Protein AF-A0A016S4W4-F1 (afdb_monomer_lite)

Radius of gyration: 20.97 Å; chains: 1; bounding box: 48×57×74 Å

Sequence (295 aa):
MRSLIALFTISVFTICDSKYVPLSIVTIRSNQLGSFDARIEQSLTDAIRNLSGIISVLDYGERNITRAIIHQCSTRFMSATTIILSNIGERRTFEEKMRLNDLFLLKTSRFALLLENNKKLCKSQPQMLASASPCIVQDNKRPLLGFINICPGMRWNGFYAGVDLFRHEILHSLGFGTLMPSTESQKSPGNVLYKWTYPWSMTFKKQAKRRFLDFAQKAVIEARKHLGCPSLVGIETDSADKIHLNEYVYGNELMTPILSNVSNRFSYISAAILEETYFGDNGLCIAMYIEYWNL

Secondary structure (DSSP, 8-state):
-----------------S-EEE--EEEEEEGGG-PPPHHHHHHHHHHHHHHHHH-EEE----EEEEHHHHHHH-GGGTT-SEEEEEEE-SS-EEEEEEE-STT-EEEESSEEEEEE--HHHHHH-TT-SEEEEEEE--TTPPPSEEEEEE--SGGGGG---HHHHHHHHHHHHHTTTTS---TTT--PPP-EEEEEEETTEEEEEEEEEE-EE-S-HHHHHHHHHHHT-TT--SEEBSSTT--SB-HHHHTTBTTSSS--SS--B--HHHHHHHHT--SSS-PPP----------

pLDDT: mean 80.59, std 18.6, range [27.31, 98.12]

InterPro domains:
  IPR001577 Peptidase M8, leishmanolysin [PF01457] (124-276)
  IPR001577 Peptidase M8, leishmanolysin [PTHR10942] (113-277)

Foldseek 3Di:
DDDDDDPPPPPPPPPDDPFKAQAWEKEKEFVVQPDDDPLLVVLLLLLRLVSSVFWIWGQPAKDKDALVLVCQQDVVCVPGQKM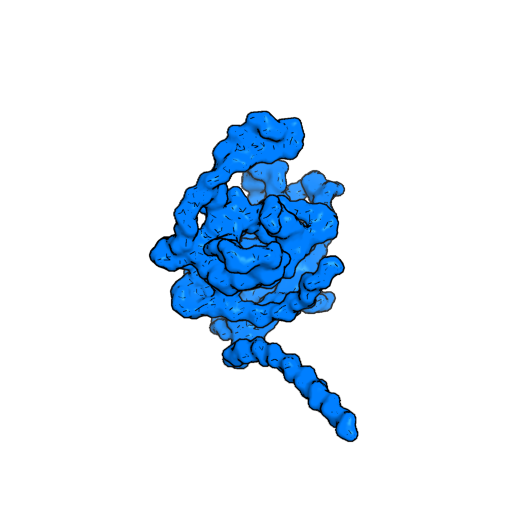WIWGRDNPDIDIDIDGRDRPDIDIDSHAYEYEEAPVVVCVVPVQDQKAKAQRDDPPQDWRSYMYMHGRDDPNVVPAQNSNLVSNQRVLRNRQQLNQAEDPVLQPKDDWDWDWDDDPVGNPDTDTDTWTFSRQQPVLQVQLCVVVVPVPRDGFTDCDPSSRAGNCVSQPQASRHPDHDSPDHDPGVNSVSSSQSRTYDDDTIDTPGPDDDPDD

Structure (mmCIF, N/CA/C/O backbone):
data_AF-A0A016S4W4-F1
#
_entry.id   AF-A0A016S4W4-F1
#
loop_
_atom_site.group_PDB
_atom_site.id
_atom_site.type_symbol
_atom_site.label_atom_id
_atom_site.label_alt_id
_atom_site.label_comp_id
_atom_site.label_asym_id
_atom_site.label_entity_id
_atom_site.label_seq_id
_atom_site.pdbx_PDB_ins_code
_atom_site.Cartn_x
_atom_site.Cartn_y
_atom_site.Cartn_z
_atom_site.occupancy
_atom_site.B_iso_or_equiv
_atom_site.auth_seq_id
_atom_site.auth_comp_id
_atom_site.auth_asym_id
_atom_site.auth_atom_id
_atom_site.pdbx_PDB_model_num
ATOM 1 N N . MET A 1 1 ? -6.502 -35.627 -46.428 1.00 35.94 1 MET A N 1
ATOM 2 C CA . MET A 1 1 ? -5.518 -35.294 -45.377 1.00 35.94 1 MET A CA 1
ATOM 3 C C . MET A 1 1 ? -5.878 -33.931 -44.805 1.00 35.94 1 MET A C 1
ATOM 5 O O . MET A 1 1 ? -5.682 -32.933 -45.482 1.00 35.94 1 MET A O 1
ATOM 9 N N . ARG A 1 2 ? -6.499 -33.882 -43.623 1.00 31.75 2 ARG A N 1
ATOM 10 C CA . ARG A 1 2 ? -6.718 -32.641 -42.867 1.00 31.75 2 ARG A CA 1
ATOM 11 C C . ARG A 1 2 ? -5.943 -32.792 -41.565 1.00 31.75 2 ARG A C 1
ATOM 13 O O . ARG A 1 2 ? -6.324 -33.607 -40.732 1.00 31.75 2 ARG A O 1
ATOM 20 N N . SER A 1 3 ? -4.833 -32.075 -41.442 1.00 33.28 3 SER A N 1
ATOM 21 C CA . SER A 1 3 ? -4.049 -32.032 -40.210 1.00 33.28 3 SER A CA 1
ATOM 22 C C . SER A 1 3 ? -4.792 -31.177 -39.188 1.00 33.28 3 SER A C 1
ATOM 24 O O . SER A 1 3 ? -4.960 -29.977 -39.391 1.00 33.28 3 SER A O 1
ATOM 26 N N . LEU A 1 4 ? -5.258 -31.801 -38.104 1.00 32.34 4 LEU A N 1
ATOM 27 C CA . LEU A 1 4 ? -5.659 -31.092 -36.894 1.00 32.34 4 LEU A CA 1
ATOM 28 C C . LEU A 1 4 ? -4.392 -30.586 -36.201 1.00 32.34 4 LEU A C 1
ATOM 30 O O . LEU A 1 4 ? -3.595 -31.376 -35.702 1.00 32.34 4 LEU A O 1
ATOM 34 N N . ILE A 1 5 ? -4.213 -29.268 -36.169 1.00 36.47 5 ILE A N 1
ATOM 35 C CA . ILE A 1 5 ? -3.251 -28.620 -35.279 1.00 36.47 5 ILE A CA 1
ATOM 36 C C . ILE A 1 5 ? -3.948 -28.493 -33.925 1.00 36.47 5 ILE A C 1
ATOM 38 O O . ILE A 1 5 ? -4.851 -27.675 -33.755 1.00 36.47 5 ILE A O 1
ATOM 42 N N . ALA A 1 6 ? -3.565 -29.345 -32.976 1.00 32.47 6 ALA A N 1
ATOM 43 C CA . ALA A 1 6 ? -3.955 -29.193 -31.584 1.00 32.47 6 ALA A CA 1
ATOM 44 C C . ALA A 1 6 ? -3.212 -27.981 -30.999 1.00 32.47 6 ALA A C 1
ATOM 46 O O . ALA A 1 6 ? -2.000 -28.022 -30.789 1.00 32.47 6 ALA A O 1
ATOM 47 N N . LEU A 1 7 ? -3.943 -26.892 -30.759 1.00 32.62 7 LEU A N 1
ATOM 48 C CA . LEU A 1 7 ? -3.492 -25.781 -29.926 1.00 32.62 7 LEU A CA 1
ATOM 49 C C . LEU A 1 7 ? -3.421 -26.274 -28.477 1.00 32.62 7 LEU A C 1
ATOM 51 O O . LEU A 1 7 ? -4.415 -26.275 -27.756 1.00 32.62 7 LEU A O 1
ATOM 55 N N . PHE A 1 8 ? -2.239 -26.715 -28.053 1.00 29.28 8 PHE A N 1
ATOM 56 C CA . PHE A 1 8 ? -1.939 -26.887 -26.638 1.00 29.28 8 PHE A CA 1
ATOM 57 C C . PHE A 1 8 ? -1.740 -25.501 -26.019 1.00 29.28 8 PHE A C 1
ATOM 59 O O . PHE A 1 8 ? -0.661 -24.917 -26.091 1.00 29.28 8 PHE A O 1
ATOM 66 N N . THR A 1 9 ? -2.786 -24.960 -25.398 1.00 31.84 9 THR A N 1
ATOM 67 C CA . THR A 1 9 ? -2.619 -23.924 -24.378 1.00 31.84 9 THR A CA 1
ATOM 68 C C . THR A 1 9 ? -1.935 -24.576 -23.183 1.00 31.84 9 THR A C 1
ATOM 70 O O . THR A 1 9 ? -2.575 -25.278 -22.402 1.00 31.84 9 THR A O 1
ATOM 73 N N . ILE A 1 10 ? -0.621 -24.392 -23.059 1.00 30.45 10 ILE A N 1
ATOM 74 C CA . ILE A 1 10 ? 0.103 -24.748 -21.840 1.00 30.45 10 ILE A CA 1
ATOM 75 C C . ILE A 1 10 ? -0.297 -23.714 -20.789 1.00 30.45 10 ILE A C 1
ATOM 77 O O . ILE A 1 10 ? 0.292 -22.642 -20.675 1.00 30.45 10 ILE A O 1
ATOM 81 N N . SER A 1 11 ? -1.350 -24.025 -20.042 1.00 33.12 11 SER A N 1
ATOM 82 C CA . SER A 1 11 ? -1.610 -23.402 -18.755 1.00 33.12 11 SER A CA 1
ATOM 83 C C . SER A 1 11 ? -0.463 -23.820 -17.840 1.00 33.12 11 SER A C 1
ATOM 85 O O . SER A 1 11 ? -0.414 -24.963 -17.386 1.00 33.12 11 SER A O 1
ATOM 87 N N . VAL A 1 12 ? 0.501 -22.928 -17.607 1.00 29.97 12 VAL A N 1
ATOM 88 C CA . VAL A 1 12 ? 1.482 -23.123 -16.536 1.00 29.97 12 VAL A CA 1
ATOM 89 C C . VAL A 1 12 ? 0.720 -22.946 -15.227 1.00 29.97 12 VAL A C 1
ATOM 91 O O . VAL A 1 12 ? 0.65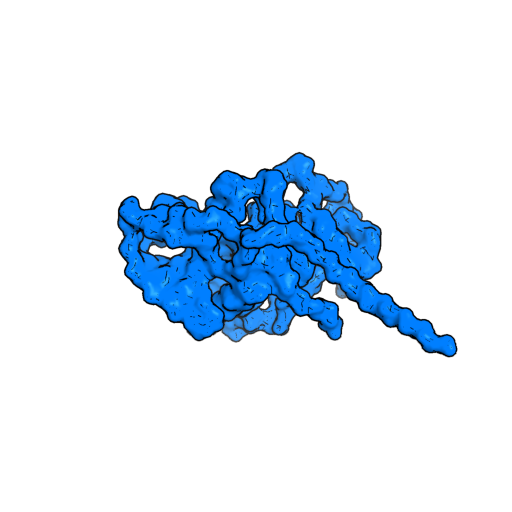1 -21.859 -14.666 1.00 29.97 12 VAL A O 1
ATOM 94 N N . PHE A 1 13 ? 0.073 -24.017 -14.776 1.00 30.97 13 PHE A N 1
ATOM 95 C CA . PHE A 1 13 ? -0.365 -24.129 -13.400 1.00 30.97 13 PHE A CA 1
ATOM 96 C C . PHE A 1 13 ? 0.899 -24.356 -12.577 1.00 30.97 13 PHE A C 1
ATOM 98 O O . PHE A 1 13 ? 1.402 -25.475 -12.476 1.00 30.97 13 PHE A O 1
ATOM 105 N N . THR A 1 14 ? 1.444 -23.292 -11.994 1.00 38.00 14 THR A N 1
ATOM 106 C CA . THR A 1 14 ? 2.171 -23.454 -10.739 1.00 38.00 14 THR A CA 1
ATOM 107 C C . THR A 1 14 ? 1.214 -24.168 -9.791 1.00 38.00 14 THR A C 1
ATOM 109 O O . THR A 1 14 ? 0.129 -23.667 -9.495 1.00 38.00 14 THR A O 1
ATOM 112 N N . ILE A 1 15 ? 1.572 -25.390 -9.392 1.00 35.56 15 ILE A N 1
ATOM 113 C CA . ILE A 1 15 ? 0.833 -26.174 -8.403 1.00 35.56 15 ILE A CA 1
ATOM 114 C C . ILE A 1 15 ? 0.976 -25.428 -7.074 1.00 35.56 15 ILE A C 1
ATOM 116 O O . ILE A 1 15 ? 1.916 -25.636 -6.313 1.00 35.56 15 ILE A O 1
ATOM 120 N N . CYS A 1 16 ? 0.078 -24.479 -6.837 1.00 44.81 16 CYS A N 1
ATOM 121 C CA . CYS A 1 16 ? -0.126 -23.870 -5.541 1.00 44.81 16 CYS A CA 1
ATOM 122 C C . CYS A 1 16 ? -0.964 -24.849 -4.718 1.00 44.81 16 CYS A C 1
ATOM 124 O O . CYS A 1 16 ? -2.143 -25.053 -5.004 1.00 44.81 16 CYS A O 1
ATOM 126 N N . ASP A 1 17 ? -0.340 -25.459 -3.710 1.00 45.16 17 ASP A N 1
ATOM 127 C CA . ASP A 1 17 ? -1.029 -26.203 -2.653 1.00 45.16 17 ASP A CA 1
ATOM 128 C C . ASP A 1 17 ? -2.243 -25.398 -2.145 1.00 45.16 17 ASP A C 1
ATOM 130 O O . ASP A 1 17 ? -2.197 -24.168 -2.072 1.00 45.16 17 ASP A O 1
ATOM 134 N N . SER A 1 18 ? -3.328 -26.088 -1.799 1.00 51.47 18 SER A N 1
ATOM 135 C CA . SER A 1 18 ? -4.703 -25.604 -1.574 1.00 51.47 18 SER A CA 1
ATOM 136 C C . SER A 1 18 ? -4.933 -24.608 -0.408 1.00 51.47 18 SER A C 1
ATOM 138 O O . SER A 1 18 ? -5.915 -24.737 0.321 1.00 51.47 18 SER A O 1
ATOM 140 N N . LYS A 1 19 ? -4.045 -23.633 -0.177 1.00 72.31 19 LYS A N 1
ATOM 141 C CA . LYS A 1 19 ? -4.031 -22.735 1.000 1.00 72.31 19 LYS A CA 1
ATOM 142 C C . LYS A 1 19 ? -4.199 -21.244 0.678 1.00 72.31 19 LYS A C 1
ATOM 144 O O . LYS A 1 19 ? -3.919 -20.408 1.535 1.00 72.31 19 LYS A O 1
ATOM 149 N N . TYR A 1 20 ? -4.615 -20.890 -0.536 1.00 75.31 20 TYR A N 1
ATOM 150 C CA . TYR A 1 20 ? -4.791 -19.490 -0.932 1.00 75.31 20 TYR A CA 1
ATOM 151 C C . TYR A 1 20 ? -6.241 -19.049 -0.790 1.00 75.31 20 TYR A C 1
ATOM 153 O O . TYR A 1 20 ? -7.156 -19.723 -1.258 1.00 75.31 20 TYR A O 1
ATOM 161 N N . VAL A 1 21 ? -6.429 -17.885 -0.179 1.00 83.44 21 VAL A N 1
ATOM 162 C CA . VAL A 1 21 ? -7.729 -17.228 -0.037 1.00 83.44 21 VAL A CA 1
ATOM 163 C C . VAL A 1 21 ? -7.651 -15.810 -0.6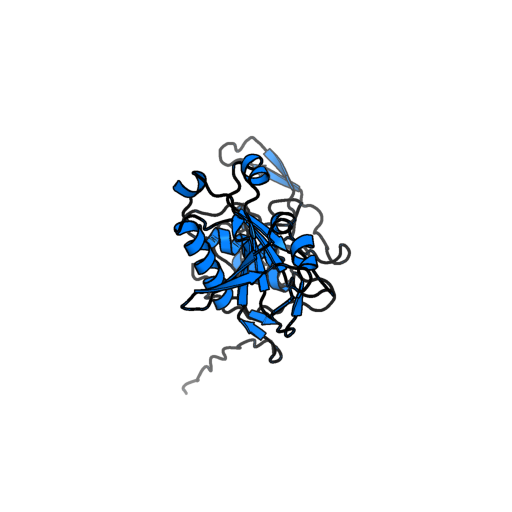05 1.00 83.44 21 VAL A C 1
ATOM 165 O O . VAL A 1 21 ? -6.571 -15.211 -0.583 1.00 83.44 21 VAL A O 1
ATOM 168 N N . PRO A 1 22 ? -8.758 -15.241 -1.113 1.00 87.50 22 PRO A N 1
ATOM 169 C CA . PRO A 1 22 ? -8.788 -13.839 -1.513 1.00 87.50 22 PRO A CA 1
ATOM 170 C C . PRO A 1 22 ? -8.321 -12.928 -0.374 1.00 87.50 22 PRO A C 1
ATOM 172 O O . PRO A 1 22 ? -8.645 -13.160 0.797 1.00 87.50 22 PRO A O 1
ATOM 175 N N . LEU A 1 23 ? -7.558 -11.884 -0.708 1.00 87.62 23 LEU A N 1
ATOM 176 C CA . LEU A 1 23 ? -7.162 -10.869 0.258 1.00 87.62 23 LEU A CA 1
ATOM 177 C C . LEU A 1 23 ? -8.423 -10.314 0.912 1.00 87.62 23 LEU A C 1
ATOM 179 O O . LEU A 1 23 ? -9.343 -9.854 0.250 1.00 87.62 23 LEU A O 1
ATOM 183 N N . SER A 1 24 ? -8.443 -10.337 2.235 1.00 90.88 24 SER A N 1
ATOM 184 C CA . SER A 1 24 ? -9.553 -9.816 3.007 1.00 90.88 24 SER A CA 1
ATOM 185 C C . SER A 1 24 ? -9.020 -8.768 3.963 1.00 90.88 24 SER A C 1
ATOM 187 O O . SER A 1 24 ? -8.109 -9.050 4.743 1.00 90.88 24 SER A O 1
ATOM 189 N N . ILE A 1 25 ? -9.568 -7.556 3.883 1.00 93.94 25 ILE A N 1
ATOM 190 C CA . ILE A 1 25 ? -9.138 -6.420 4.700 1.00 93.94 25 ILE A CA 1
ATOM 191 C C . ILE A 1 25 ? -10.252 -6.063 5.680 1.00 93.94 25 ILE A C 1
ATOM 193 O O . ILE A 1 25 ? -11.428 -5.998 5.315 1.00 93.94 25 ILE A O 1
ATOM 197 N N . VAL A 1 26 ? -9.891 -5.868 6.943 1.00 95.06 26 VAL A N 1
ATOM 198 C CA . VAL A 1 26 ? -10.735 -5.222 7.951 1.00 95.06 26 VAL A CA 1
ATOM 199 C C . VAL A 1 26 ? -10.109 -3.878 8.288 1.00 95.06 26 VAL A C 1
ATOM 201 O O . VAL A 1 26 ? -8.913 -3.809 8.564 1.00 95.06 26 VAL A O 1
ATOM 204 N N . THR A 1 27 ? -10.886 -2.800 8.238 1.00 96.62 27 THR A N 1
ATOM 205 C CA . THR A 1 27 ? -10.379 -1.490 8.652 1.00 96.62 27 THR A CA 1
ATOM 206 C C . THR A 1 27 ? -10.713 -1.246 10.113 1.00 96.62 27 THR A C 1
ATOM 208 O O . THR A 1 27 ? -11.755 -1.672 10.611 1.00 96.62 27 THR A O 1
ATOM 211 N N . ILE A 1 28 ? -9.805 -0.583 10.820 1.00 96.12 28 ILE A N 1
ATOM 212 C CA . ILE A 1 28 ? -9.968 -0.242 12.230 1.00 96.12 28 ILE A CA 1
ATOM 213 C C . ILE A 1 28 ? -9.725 1.251 12.374 1.00 96.12 28 ILE A C 1
ATOM 215 O O . ILE A 1 28 ? -8.669 1.750 11.996 1.00 96.12 28 ILE A O 1
ATOM 219 N N . ARG A 1 29 ? -10.677 1.974 12.959 1.00 95.75 29 ARG A N 1
ATOM 220 C CA . ARG A 1 29 ? -10.522 3.401 13.270 1.00 95.75 29 ARG A CA 1
ATOM 221 C C . ARG A 1 29 ? -10.925 3.709 14.698 1.00 95.75 29 ARG A C 1
ATOM 223 O O . ARG A 1 29 ? -11.840 3.095 15.237 1.00 95.75 29 ARG A O 1
ATOM 230 N N . SER A 1 30 ? -10.264 4.686 15.309 1.00 94.38 30 SER A N 1
ATOM 231 C CA . SER A 1 30 ? -10.737 5.264 16.570 1.00 94.38 30 SER A CA 1
ATOM 232 C C . SER A 1 30 ? -12.075 5.966 16.342 1.00 94.38 30 SER A C 1
ATOM 234 O O . SER A 1 30 ? -12.238 6.663 15.340 1.00 94.38 30 SER A O 1
ATOM 236 N N . ASN A 1 31 ? -13.016 5.857 17.285 1.00 89.25 31 ASN A N 1
ATOM 237 C CA . ASN A 1 31 ? -14.271 6.614 17.189 1.00 89.25 31 ASN A CA 1
ATOM 238 C C . ASN A 1 31 ? -14.042 8.142 17.166 1.00 89.25 31 ASN A C 1
ATOM 240 O O . ASN A 1 31 ? -14.878 8.878 16.651 1.00 89.25 31 ASN A O 1
ATOM 244 N N . GLN A 1 32 ? -12.895 8.604 17.681 1.00 88.81 32 GLN A N 1
ATOM 245 C CA . GLN A 1 32 ? -12.502 10.013 17.740 1.00 88.81 32 GLN A CA 1
ATOM 246 C C . GLN A 1 32 ? -12.092 10.559 16.368 1.00 88.81 32 GLN A C 1
ATOM 248 O O . GLN A 1 32 ? -12.089 11.773 16.176 1.00 88.81 32 GL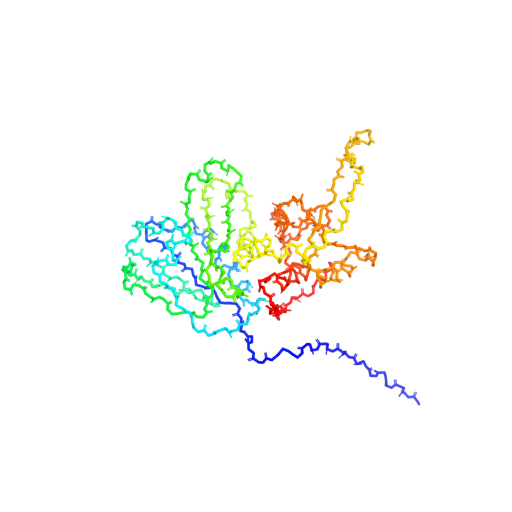N A O 1
ATOM 253 N N . LEU A 1 33 ? -11.721 9.684 15.425 1.00 90.25 33 LEU A N 1
ATOM 254 C CA . LEU A 1 33 ? -11.339 10.086 14.071 1.00 90.25 33 LEU A CA 1
ATOM 255 C C . LEU A 1 33 ? -12.535 10.656 13.294 1.00 90.25 33 LEU A C 1
ATOM 257 O O . LEU A 1 33 ? -12.351 11.540 12.461 1.00 90.25 33 LEU A O 1
ATOM 261 N N . GLY A 1 34 ? -13.745 10.175 13.597 1.00 87.31 34 GLY A N 1
ATOM 262 C CA . GLY A 1 34 ? -14.936 10.443 12.799 1.00 87.31 34 GLY A CA 1
ATOM 263 C C . GLY A 1 34 ? -14.892 9.747 11.434 1.00 87.31 34 GLY A C 1
ATOM 264 O O . GLY A 1 34 ? -14.091 8.838 11.204 1.00 87.31 34 GLY A O 1
ATOM 265 N N . SER A 1 35 ? -15.784 10.168 10.541 1.00 89.69 35 SER A N 1
ATOM 266 C CA . SER A 1 35 ? -15.782 9.777 9.130 1.00 89.69 35 SER A CA 1
ATOM 267 C C . SER A 1 35 ? -14.986 10.779 8.296 1.00 89.69 35 SER A C 1
ATOM 269 O O . SER A 1 35 ? -15.000 11.980 8.576 1.00 89.69 35 SER A O 1
ATOM 271 N N . PHE A 1 36 ? -14.338 10.298 7.242 1.00 94.00 36 PHE A N 1
ATOM 272 C CA . PHE A 1 36 ? -13.810 11.154 6.187 1.00 94.00 36 PHE A CA 1
ATOM 273 C C . PHE A 1 36 ? -14.934 11.615 5.249 1.00 94.00 36 PHE A C 1
ATOM 275 O O . PHE A 1 36 ? -16.076 11.155 5.338 1.00 94.00 36 PHE A O 1
ATOM 282 N N . ASP A 1 37 ? -14.609 12.529 4.333 1.00 94.06 37 ASP A N 1
ATOM 283 C CA . ASP A 1 37 ? -15.512 12.899 3.246 1.00 94.06 37 ASP A CA 1
ATOM 284 C C . ASP A 1 37 ? -15.974 11.653 2.479 1.00 94.06 37 ASP A C 1
ATOM 286 O O . ASP A 1 37 ? -15.178 10.750 2.205 1.00 94.06 37 ASP A O 1
ATOM 290 N N . ALA A 1 38 ? -17.246 11.624 2.071 1.00 94.50 38 ALA A N 1
ATOM 291 C CA . ALA A 1 38 ? -17.863 10.454 1.437 1.00 94.50 38 ALA A CA 1
ATOM 292 C C . ALA A 1 38 ? -17.064 9.931 0.232 1.00 94.50 38 ALA A C 1
ATOM 294 O O . ALA A 1 38 ? -16.958 8.728 0.016 1.00 94.50 38 ALA A O 1
ATOM 295 N N . ARG A 1 39 ? -16.439 10.837 -0.527 1.00 94.75 39 ARG A N 1
ATOM 296 C CA . ARG A 1 39 ? -15.570 10.493 -1.656 1.00 94.75 39 ARG A CA 1
ATOM 297 C C . ARG A 1 39 ? -14.316 9.720 -1.237 1.00 94.75 39 ARG A C 1
ATOM 299 O O . ARG A 1 39 ? -13.910 8.802 -1.946 1.00 94.75 39 ARG A O 1
ATOM 306 N N . ILE A 1 40 ? -13.700 10.101 -0.120 1.00 96.44 40 ILE A N 1
ATOM 307 C CA . ILE A 1 40 ? -12.509 9.444 0.430 1.00 96.44 40 ILE A CA 1
ATOM 308 C C . ILE A 1 40 ? -12.899 8.053 0.941 1.00 96.44 40 ILE A C 1
ATOM 310 O O . ILE A 1 40 ? -12.262 7.071 0.570 1.00 96.44 40 ILE A O 1
ATOM 314 N N . GLU A 1 41 ? -13.985 7.960 1.714 1.00 95.50 41 GLU A N 1
ATOM 315 C CA . GLU A 1 41 ? -14.521 6.687 2.226 1.00 95.50 41 GLU A CA 1
ATOM 316 C C . GLU A 1 41 ? -14.876 5.717 1.089 1.00 95.50 41 GLU A C 1
ATOM 318 O O . GLU A 1 41 ? -14.509 4.539 1.126 1.00 95.50 41 GLU A O 1
ATOM 323 N N . GLN A 1 42 ? -15.548 6.217 0.047 1.00 95.69 42 GLN A N 1
ATOM 324 C CA . GLN A 1 42 ? -15.911 5.427 -1.126 1.00 95.69 42 GLN A CA 1
ATOM 325 C C . GLN A 1 42 ? -14.664 4.954 -1.877 1.00 95.69 42 GLN A C 1
ATOM 327 O O . GLN A 1 42 ? -14.547 3.770 -2.179 1.00 95.69 42 GLN A O 1
ATOM 332 N N . SER A 1 43 ? -13.696 5.849 -2.106 1.00 96.94 43 SER A N 1
ATOM 333 C CA . SER A 1 43 ? -12.445 5.507 -2.793 1.00 96.94 43 SER A CA 1
ATOM 334 C C . SER A 1 43 ? -11.657 4.425 -2.048 1.00 96.94 43 SER A C 1
ATOM 336 O O . SER A 1 43 ? -11.151 3.498 -2.675 1.00 96.94 43 SER A O 1
ATOM 338 N N . LEU A 1 44 ? -11.581 4.513 -0.714 1.00 97.62 44 LEU A N 1
ATOM 339 C CA . LEU A 1 44 ? -10.933 3.501 0.123 1.00 97.62 44 LEU A CA 1
ATOM 340 C C . LEU A 1 44 ? -11.675 2.162 0.047 1.00 97.62 44 LEU A C 1
ATOM 342 O O . LEU A 1 44 ? -11.054 1.112 -0.106 1.00 97.62 44 LEU A O 1
ATOM 346 N N . THR A 1 45 ? -13.005 2.196 0.129 1.00 96.94 45 THR A N 1
ATOM 347 C CA . THR A 1 45 ? -13.840 0.992 0.054 1.00 96.94 45 THR A CA 1
ATOM 348 C C . THR A 1 45 ? -13.674 0.286 -1.293 1.00 96.94 45 THR A C 1
ATOM 350 O O . THR A 1 45 ? -13.499 -0.933 -1.334 1.00 96.94 45 THR A O 1
ATOM 353 N N . ASP A 1 46 ? -13.680 1.038 -2.391 1.00 96.75 46 ASP A N 1
ATOM 354 C CA . ASP A 1 46 ? -13.535 0.490 -3.739 1.00 96.75 46 ASP A CA 1
ATOM 355 C C . ASP A 1 46 ? -12.115 -0.015 -4.005 1.00 96.75 46 ASP A C 1
ATOM 357 O O . ASP A 1 46 ? -11.951 -1.066 -4.623 1.00 96.75 46 ASP A O 1
ATOM 361 N N . ALA A 1 47 ? -11.091 0.654 -3.468 1.00 97.19 47 ALA A N 1
ATOM 362 C CA . ALA A 1 47 ? -9.717 0.160 -3.497 1.00 97.19 47 ALA A CA 1
ATOM 363 C C . ALA A 1 47 ? -9.581 -1.185 -2.774 1.00 97.19 47 ALA A C 1
ATOM 365 O O . ALA A 1 47 ? -8.998 -2.124 -3.318 1.00 97.19 47 ALA A O 1
ATOM 366 N N . ILE A 1 48 ? -10.169 -1.307 -1.579 1.00 96.69 48 ILE A N 1
ATOM 367 C CA . ILE A 1 48 ? -10.168 -2.553 -0.806 1.00 96.69 48 ILE A CA 1
ATOM 368 C C . ILE A 1 48 ? -10.883 -3.665 -1.574 1.00 96.69 48 ILE A C 1
ATOM 370 O O . ILE A 1 48 ? -10.334 -4.760 -1.686 1.00 96.69 48 ILE A O 1
ATOM 374 N N . ARG A 1 49 ? -12.066 -3.402 -2.144 1.00 95.19 49 ARG A N 1
ATOM 375 C CA . ARG A 1 49 ? -12.794 -4.388 -2.962 1.00 95.19 49 ARG A CA 1
ATOM 376 C C . ARG A 1 49 ? -12.002 -4.808 -4.193 1.00 95.19 49 ARG A C 1
ATOM 378 O O . ARG A 1 49 ? -11.912 -5.999 -4.469 1.00 95.19 49 ARG A O 1
ATOM 385 N N . ASN A 1 50 ? -11.401 -3.850 -4.898 1.00 93.62 50 ASN A N 1
ATOM 386 C CA . ASN A 1 50 ? -10.586 -4.129 -6.073 1.00 93.62 50 ASN A CA 1
ATOM 387 C C . ASN A 1 50 ? -9.402 -5.038 -5.726 1.00 93.62 50 ASN A C 1
ATOM 389 O O . ASN A 1 50 ? -9.243 -6.083 -6.349 1.00 93.62 50 ASN A O 1
ATOM 393 N N . LEU A 1 51 ? -8.619 -4.688 -4.700 1.00 92.25 51 LEU A N 1
ATOM 394 C CA . LEU A 1 51 ? -7.486 -5.507 -4.265 1.00 92.25 51 LEU A CA 1
ATOM 395 C C . LEU A 1 51 ? -7.931 -6.883 -3.759 1.00 92.25 51 LEU A C 1
ATOM 397 O O . LEU A 1 51 ? -7.282 -7.874 -4.071 1.00 92.25 51 LEU A O 1
ATOM 401 N N . SER A 1 52 ? -9.051 -6.958 -3.036 1.00 90.62 52 SER A N 1
ATOM 402 C CA . SER A 1 52 ? -9.620 -8.228 -2.557 1.00 90.62 52 SER A CA 1
ATOM 403 C C . SER A 1 52 ? -10.051 -9.150 -3.702 1.00 90.62 52 SER A C 1
ATOM 405 O O . SER A 1 52 ? -10.005 -10.366 -3.555 1.00 90.62 52 SER A O 1
ATOM 407 N N . GLY A 1 53 ? -10.457 -8.582 -4.843 1.00 88.62 53 GLY A N 1
ATOM 408 C CA . GLY A 1 53 ? -10.863 -9.335 -6.030 1.00 88.62 53 GLY A CA 1
ATOM 409 C C . GLY A 1 53 ? -9.709 -9.807 -6.916 1.00 88.62 53 GLY A C 1
ATOM 410 O O . GLY A 1 53 ? -9.907 -10.722 -7.709 1.00 88.62 53 GLY A O 1
ATOM 411 N N . ILE A 1 54 ? -8.519 -9.205 -6.800 1.00 86.69 54 ILE A N 1
ATOM 412 C CA . ILE A 1 54 ? -7.380 -9.523 -7.680 1.00 86.69 54 ILE A CA 1
ATOM 413 C C . ILE A 1 54 ? -6.188 -10.138 -6.944 1.00 86.69 54 ILE A C 1
ATOM 415 O O . ILE A 1 54 ? -5.403 -10.832 -7.576 1.00 86.69 54 ILE A O 1
ATOM 419 N N . ILE A 1 55 ? -6.041 -9.925 -5.632 1.00 86.00 55 ILE A N 1
ATOM 420 C CA . ILE A 1 55 ? -4.931 -10.459 -4.831 1.00 86.00 55 ILE A CA 1
ATOM 421 C C . ILE A 1 55 ? -5.413 -11.650 -4.007 1.00 86.00 55 ILE A C 1
ATOM 423 O O . ILE A 1 55 ? -6.329 -11.516 -3.198 1.00 86.00 55 ILE A O 1
ATOM 427 N N . SER A 1 56 ? -4.719 -12.780 -4.131 1.00 84.25 56 SER A N 1
ATOM 428 C CA . SER A 1 56 ? -4.859 -13.933 -3.232 1.00 84.25 56 SER A CA 1
ATOM 429 C C . SER A 1 56 ? -3.656 -14.056 -2.303 1.00 84.25 56 SER A C 1
ATOM 431 O O . SER A 1 56 ? -2.558 -13.597 -2.617 1.00 84.25 56 SER A O 1
ATOM 433 N N . VAL A 1 57 ? -3.868 -14.644 -1.128 1.00 79.44 57 VAL A N 1
ATOM 434 C CA . VAL A 1 57 ? -2.914 -14.628 -0.017 1.00 79.44 57 VAL A CA 1
ATOM 435 C C . VAL A 1 57 ? -2.885 -15.997 0.651 1.00 79.44 57 VAL A C 1
ATOM 437 O O . VAL A 1 57 ? -3.903 -16.687 0.682 1.00 79.44 57 VAL A O 1
ATOM 440 N N . LEU A 1 58 ? -1.734 -16.386 1.202 1.00 75.88 58 LEU A N 1
ATOM 441 C CA . LEU A 1 58 ? -1.634 -17.595 2.019 1.00 75.88 58 LEU A CA 1
ATOM 442 C C . LEU A 1 58 ? -2.474 -17.454 3.291 1.00 75.88 58 LEU A C 1
ATOM 444 O O . LEU A 1 58 ? -2.317 -16.485 4.041 1.00 75.88 58 LEU A O 1
ATOM 448 N N . ASP A 1 59 ? -3.326 -18.442 3.542 1.00 77.75 59 ASP A N 1
ATOM 449 C CA . ASP A 1 59 ? -4.074 -18.546 4.785 1.00 77.75 59 ASP A CA 1
ATOM 450 C C . ASP A 1 59 ? -3.191 -19.152 5.886 1.00 77.75 59 ASP A C 1
ATOM 452 O O . ASP A 1 59 ? -2.839 -20.334 5.868 1.00 77.75 59 ASP A O 1
ATOM 456 N N . TYR A 1 60 ? -2.819 -18.312 6.852 1.00 74.50 60 TYR A N 1
ATOM 457 C CA . TYR A 1 60 ? -2.088 -18.714 8.057 1.00 74.50 60 TYR A CA 1
ATOM 458 C C . TYR A 1 60 ? -3.021 -19.010 9.244 1.00 74.50 60 TYR A C 1
ATOM 460 O O . TYR A 1 60 ? -2.537 -19.211 10.358 1.00 74.50 60 TYR A O 1
ATOM 468 N N . GLY A 1 61 ? -4.339 -19.012 9.025 1.00 82.69 61 GLY A N 1
ATOM 469 C CA . GLY A 1 61 ? -5.351 -19.146 10.064 1.00 82.69 61 GLY A CA 1
ATOM 470 C C . GLY A 1 61 ? -5.562 -17.868 10.879 1.00 82.69 61 GLY A C 1
ATOM 471 O O . GLY A 1 61 ? -5.048 -16.786 10.570 1.00 82.69 61 GLY A O 1
ATOM 472 N N . GLU A 1 62 ? -6.361 -17.992 11.939 1.00 87.75 62 GLU A N 1
ATOM 473 C CA . GLU A 1 62 ? -6.656 -16.879 12.839 1.00 87.75 62 GLU A CA 1
ATOM 474 C C . GLU A 1 62 ? -5.426 -16.453 13.642 1.00 87.75 62 GLU A C 1
ATOM 476 O O . GLU A 1 62 ? -4.702 -17.268 14.216 1.00 87.75 62 GLU A O 1
ATOM 481 N N . ARG A 1 63 ? -5.224 -15.139 13.728 1.00 86.00 63 ARG A N 1
ATOM 482 C CA . ARG A 1 63 ? -4.189 -14.514 14.545 1.00 86.00 63 ARG A CA 1
ATOM 483 C C . ARG A 1 63 ? -4.809 -13.494 15.491 1.00 86.00 63 ARG A C 1
ATOM 485 O O . ARG A 1 63 ? -5.875 -12.936 15.234 1.00 86.00 63 ARG A O 1
ATOM 492 N N . ASN A 1 64 ? -4.114 -13.265 16.598 1.00 90.06 64 ASN A N 1
ATOM 493 C CA . ASN A 1 64 ? -4.571 -12.420 17.691 1.00 90.06 64 ASN A CA 1
ATOM 494 C C . ASN A 1 64 ? -4.003 -11.004 17.548 1.00 90.06 64 ASN A C 1
ATOM 496 O O . ASN A 1 64 ? -2.794 -10.808 17.646 1.00 90.06 64 ASN A O 1
ATOM 500 N N . ILE A 1 65 ? -4.875 -10.012 17.384 1.00 90.88 65 ILE A N 1
ATOM 501 C CA . ILE A 1 65 ? -4.526 -8.591 17.450 1.00 90.88 65 ILE A CA 1
ATOM 502 C C . ILE A 1 65 ? -4.974 -8.059 18.810 1.00 90.88 65 ILE A C 1
ATOM 504 O O . ILE A 1 65 ? -6.166 -7.976 19.104 1.00 90.88 65 ILE A O 1
ATOM 508 N N . THR A 1 66 ? -4.005 -7.709 19.650 1.00 92.69 66 THR A N 1
ATOM 509 C CA . THR A 1 66 ? -4.238 -7.146 20.985 1.00 92.69 66 THR A CA 1
ATOM 510 C C . THR A 1 66 ? -4.134 -5.624 20.963 1.00 92.69 66 THR A C 1
ATOM 512 O O . THR A 1 66 ? -3.591 -5.029 20.027 1.00 92.69 66 THR A O 1
ATOM 515 N N . ARG A 1 67 ? -4.594 -4.970 22.036 1.00 92.75 67 ARG A N 1
ATOM 516 C CA . ARG A 1 67 ? -4.425 -3.518 22.219 1.00 92.75 67 ARG A CA 1
ATOM 517 C C . ARG A 1 67 ? -2.959 -3.091 22.120 1.00 92.75 67 ARG A C 1
ATOM 519 O O . ARG A 1 67 ? -2.659 -2.074 21.502 1.00 92.75 67 ARG A O 1
ATOM 526 N N . ALA A 1 68 ? -2.051 -3.889 22.684 1.00 90.75 68 ALA A N 1
ATOM 527 C CA . ALA A 1 68 ? -0.617 -3.620 22.646 1.00 90.75 68 ALA A CA 1
ATOM 528 C C . ALA A 1 68 ? -0.074 -3.579 21.208 1.00 90.75 68 ALA A C 1
ATOM 530 O O . ALA A 1 68 ? 0.659 -2.656 20.867 1.00 90.75 68 ALA A O 1
ATOM 531 N N . ILE A 1 69 ? -0.494 -4.517 20.349 1.00 90.38 69 ILE A N 1
ATOM 532 C CA . ILE A 1 69 ? -0.098 -4.556 18.931 1.00 90.38 69 ILE A CA 1
ATOM 533 C C . ILE A 1 69 ? -0.619 -3.319 18.182 1.00 90.38 69 ILE A C 1
ATOM 535 O O . ILE A 1 69 ? 0.134 -2.682 17.444 1.00 90.38 69 ILE A O 1
ATOM 539 N N . ILE A 1 70 ? -1.875 -2.921 18.414 1.00 92.88 70 ILE A N 1
ATOM 540 C CA . ILE A 1 70 ? -2.444 -1.697 17.821 1.00 92.88 70 ILE A CA 1
ATOM 541 C C . ILE A 1 70 ? -1.652 -0.458 18.264 1.00 92.88 70 ILE A C 1
ATOM 543 O O . ILE A 1 70 ? -1.323 0.391 17.440 1.00 92.88 70 ILE A O 1
ATOM 547 N N . HIS A 1 71 ? -1.310 -0.357 19.549 1.00 91.81 71 HIS A N 1
ATOM 548 C CA . HIS A 1 71 ? -0.556 0.776 20.091 1.00 91.81 71 HIS A CA 1
ATOM 549 C C . HIS A 1 71 ? 0.884 0.840 19.588 1.00 91.81 71 HIS A C 1
ATOM 551 O O . HIS A 1 71 ? 1.403 1.932 19.364 1.00 91.81 71 HIS A O 1
ATOM 557 N N . GLN A 1 72 ? 1.520 -0.319 19.408 1.00 90.19 72 GLN A N 1
ATOM 558 C CA . GLN A 1 72 ? 2.847 -0.415 18.814 1.00 90.19 72 GLN A CA 1
ATOM 559 C C . GLN A 1 72 ? 2.828 0.045 17.357 1.00 90.19 72 GLN A C 1
ATOM 561 O O . GLN A 1 72 ? 3.753 0.729 16.929 1.00 90.19 72 GLN A O 1
ATOM 566 N N . CYS A 1 73 ? 1.771 -0.293 16.611 1.00 90.56 73 CYS A N 1
ATOM 567 C CA . CYS A 1 73 ? 1.600 0.216 15.258 1.00 90.56 73 CYS A CA 1
ATOM 568 C C . CYS A 1 73 ? 1.390 1.732 15.243 1.00 90.56 73 CYS A C 1
ATOM 570 O O . CYS A 1 73 ? 2.009 2.453 14.463 1.00 90.56 73 CYS A O 1
ATOM 572 N N . SER A 1 74 ? 0.493 2.212 16.105 1.00 90.88 74 SER A N 1
ATOM 573 C CA . SER A 1 74 ? 0.027 3.581 16.045 1.00 90.88 74 SER A CA 1
ATOM 574 C C . SER A 1 74 ? -0.206 4.199 17.408 1.00 90.88 74 SER A C 1
ATOM 576 O O . SER A 1 74 ? -1.140 3.880 18.150 1.00 90.88 74 SER A O 1
ATOM 578 N N . THR A 1 75 ? 0.571 5.248 17.663 1.00 89.19 75 THR A N 1
ATOM 579 C CA . THR A 1 75 ? 0.383 6.101 18.838 1.00 89.19 75 THR A CA 1
ATOM 580 C C . THR A 1 75 ? -0.959 6.840 18.833 1.00 89.19 75 THR A C 1
ATOM 582 O O . THR A 1 75 ? -1.377 7.343 19.872 1.00 89.19 75 THR A O 1
ATOM 585 N N . ARG A 1 76 ? -1.665 6.937 17.692 1.00 89.38 76 ARG A N 1
ATOM 586 C CA . ARG A 1 76 ? -2.982 7.601 17.616 1.00 89.38 76 ARG A CA 1
ATOM 587 C C . ARG A 1 76 ? -4.082 6.808 18.309 1.00 89.38 76 ARG A C 1
ATOM 589 O O . ARG A 1 76 ? -5.064 7.397 18.752 1.00 89.38 76 ARG A O 1
ATOM 596 N N . PHE A 1 77 ? -3.900 5.500 18.449 1.00 91.50 77 PHE A N 1
ATOM 597 C CA . PHE A 1 77 ? -4.843 4.644 19.156 1.00 91.50 77 PHE A CA 1
ATOM 598 C C . PHE A 1 77 ? -4.617 4.631 20.672 1.00 91.50 77 PHE A C 1
ATOM 600 O O . PHE A 1 77 ? -5.493 4.172 21.395 1.00 91.50 77 PHE A O 1
ATOM 607 N N . MET A 1 78 ? -3.518 5.209 21.179 1.00 89.38 78 MET A N 1
ATOM 608 C CA . MET A 1 78 ? -3.216 5.207 22.619 1.00 89.38 78 MET A CA 1
ATOM 609 C C . MET A 1 78 ? -4.298 5.877 23.475 1.00 89.38 78 MET A C 1
ATOM 611 O O . MET A 1 78 ? -4.548 5.435 24.596 1.00 89.38 78 MET A O 1
ATOM 615 N N . SER A 1 79 ? -4.941 6.927 22.954 1.00 87.38 79 SER A N 1
ATOM 616 C CA . SER A 1 79 ? -6.042 7.640 23.615 1.00 87.38 79 SER A CA 1
ATOM 617 C C . SER A 1 79 ? -7.431 7.123 23.228 1.00 87.38 79 SER A C 1
ATOM 619 O O . SER A 1 79 ? -8.437 7.663 23.695 1.00 87.38 79 SER A O 1
ATOM 621 N N . ALA A 1 80 ? -7.514 6.121 22.348 1.00 90.75 80 ALA A N 1
ATOM 622 C CA . ALA A 1 80 ? -8.782 5.570 21.899 1.00 90.75 80 ALA A CA 1
ATOM 623 C C . ALA A 1 80 ? -9.326 4.592 22.948 1.00 90.75 80 ALA A C 1
ATOM 625 O O . ALA A 1 80 ? -8.670 3.626 23.326 1.00 90.75 80 ALA A O 1
ATOM 626 N N . THR A 1 81 ? -10.555 4.825 23.402 1.00 91.88 81 THR A N 1
ATOM 627 C CA . THR A 1 81 ? -11.280 3.901 24.294 1.00 91.88 81 THR A CA 1
ATOM 628 C C . THR A 1 81 ? -12.225 2.986 23.525 1.00 91.88 81 THR A C 1
ATOM 630 O O . THR A 1 81 ? -12.622 1.928 24.011 1.00 91.88 81 THR A O 1
ATOM 633 N N . THR A 1 82 ? -12.611 3.400 22.319 1.00 94.56 82 THR A N 1
ATOM 634 C CA . THR A 1 82 ? -13.534 2.689 21.437 1.00 94.56 82 THR A CA 1
ATOM 635 C C . THR A 1 82 ? -13.010 2.762 20.014 1.00 94.56 82 THR A C 1
ATOM 637 O O . THR A 1 82 ? -12.592 3.827 19.549 1.00 94.56 82 THR A O 1
ATOM 640 N N . ILE A 1 83 ? -13.082 1.636 19.320 1.00 95.62 83 ILE A N 1
ATOM 641 C CA . ILE A 1 83 ? -12.759 1.514 17.905 1.00 95.62 83 ILE A CA 1
ATOM 642 C C . ILE A 1 83 ? -13.996 1.084 17.123 1.00 95.62 83 ILE A C 1
ATOM 644 O O . ILE A 1 83 ? -14.928 0.493 17.671 1.00 95.62 83 ILE A O 1
ATOM 648 N N . ILE A 1 84 ? -13.988 1.400 15.838 1.00 96.06 84 ILE A N 1
ATOM 649 C CA . ILE A 1 84 ? -14.949 0.926 14.855 1.00 96.06 84 ILE A CA 1
ATOM 650 C C . ILE A 1 84 ? -14.180 -0.016 13.937 1.00 96.06 84 ILE A C 1
ATOM 652 O O . ILE A 1 84 ? -13.192 0.399 13.324 1.00 96.06 84 ILE A O 1
ATOM 656 N N . LEU A 1 85 ? -14.611 -1.272 13.885 1.00 95.50 85 LEU A N 1
ATOM 657 C CA . LEU A 1 85 ? -14.177 -2.237 12.887 1.00 95.50 85 LEU A CA 1
ATOM 658 C C . LEU A 1 85 ? -15.133 -2.165 11.707 1.00 95.50 85 LEU A C 1
ATOM 660 O O . LEU A 1 85 ? -16.328 -2.372 11.899 1.00 95.50 85 LEU A O 1
ATOM 664 N N . SER A 1 86 ? -14.618 -1.944 10.503 1.00 95.31 86 SER A N 1
ATOM 665 C CA . SER A 1 86 ? -15.417 -2.023 9.282 1.00 95.31 86 SER A CA 1
ATOM 666 C C . SER A 1 86 ? -14.963 -3.220 8.451 1.00 95.31 86 SER A C 1
ATOM 668 O O . SER A 1 86 ? -13.832 -3.305 7.965 1.00 95.31 86 SER A O 1
ATOM 670 N N . ASN A 1 87 ? -15.868 -4.181 8.299 1.00 92.12 87 ASN A N 1
ATOM 671 C CA . ASN A 1 87 ? -15.693 -5.348 7.458 1.00 92.12 87 ASN A CA 1
ATOM 672 C C . ASN A 1 87 ? -16.247 -5.038 6.067 1.00 92.12 87 ASN A C 1
ATOM 674 O O . ASN A 1 87 ? -17.460 -4.929 5.876 1.00 92.12 87 ASN A O 1
ATOM 678 N N . ILE A 1 88 ? -15.343 -4.860 5.109 1.00 89.19 88 ILE A N 1
ATOM 679 C CA . ILE A 1 88 ? -15.693 -4.546 3.726 1.00 89.19 88 ILE A CA 1
ATOM 680 C C . ILE A 1 88 ? -15.809 -5.869 2.969 1.00 89.19 88 ILE A C 1
ATOM 682 O O . ILE A 1 88 ? -14.812 -6.548 2.729 1.00 89.19 88 ILE A O 1
ATOM 686 N N . GLY A 1 89 ? -17.042 -6.257 2.647 1.00 81.75 89 GLY A N 1
ATOM 687 C CA . GLY A 1 89 ? -17.338 -7.365 1.744 1.00 81.75 89 GLY A CA 1
ATOM 688 C C . GLY A 1 89 ? -17.552 -6.889 0.305 1.00 81.75 89 GLY A C 1
ATOM 689 O O . GLY A 1 89 ? -17.548 -5.688 0.016 1.00 81.75 89 GLY A O 1
ATOM 690 N N . GLU A 1 90 ? -17.818 -7.837 -0.597 1.00 77.50 90 GLU A N 1
ATOM 691 C CA . GLU A 1 90 ? -18.020 -7.560 -2.029 1.00 77.50 90 GLU A CA 1
ATOM 692 C C . GLU A 1 90 ? -19.136 -6.540 -2.291 1.00 77.50 90 GLU A C 1
ATOM 694 O O . GLU A 1 90 ? -18.988 -5.656 -3.129 1.00 77.50 90 GLU A O 1
ATOM 699 N N . ARG A 1 91 ? -20.254 -6.635 -1.555 1.00 79.75 91 ARG A N 1
ATOM 700 C CA . ARG A 1 91 ? -21.451 -5.799 -1.783 1.00 79.75 91 ARG A CA 1
ATOM 701 C C . ARG A 1 91 ? -21.830 -4.892 -0.620 1.00 79.75 91 ARG A C 1
ATOM 703 O O . ARG A 1 91 ? -22.590 -3.949 -0.811 1.00 79.75 91 ARG A O 1
ATOM 710 N N . ARG A 1 92 ? -21.380 -5.198 0.597 1.00 86.06 92 ARG A N 1
ATOM 711 C CA . ARG A 1 92 ? -21.803 -4.503 1.821 1.00 86.06 92 ARG A CA 1
ATOM 712 C C . ARG A 1 92 ? -20.624 -4.283 2.750 1.00 86.06 92 ARG A C 1
ATOM 714 O O . ARG A 1 92 ? -19.704 -5.097 2.787 1.00 86.06 92 ARG A O 1
ATOM 721 N N . THR A 1 93 ? -20.700 -3.194 3.501 1.00 89.62 93 THR A N 1
ATOM 722 C CA . THR A 1 93 ? -19.783 -2.893 4.596 1.00 89.62 93 THR A CA 1
ATOM 723 C C . THR A 1 93 ? -20.552 -3.048 5.899 1.00 89.62 93 THR A C 1
ATOM 725 O O . THR A 1 93 ? -21.643 -2.496 6.036 1.00 89.62 93 THR A O 1
ATOM 728 N N . PHE A 1 94 ? -20.003 -3.819 6.830 1.00 92.19 94 PHE A N 1
ATOM 729 C CA . PHE A 1 94 ? -20.563 -3.999 8.167 1.00 92.19 94 PHE A CA 1
ATOM 730 C C . PHE A 1 94 ? -19.647 -3.333 9.177 1.00 92.19 94 PHE A C 1
ATOM 732 O O . PHE A 1 94 ? -18.438 -3.540 9.123 1.00 92.19 94 PHE A O 1
ATOM 739 N N . GLU A 1 95 ? -20.213 -2.543 10.082 1.00 94.19 95 GLU A N 1
ATOM 740 C CA . GLU A 1 95 ? -19.444 -1.854 11.112 1.00 94.19 95 GLU A CA 1
ATOM 741 C C . GLU A 1 95 ? -19.811 -2.358 12.504 1.00 94.19 95 GLU A C 1
ATOM 743 O O . GLU A 1 95 ? -20.987 -2.473 12.849 1.00 94.19 95 GLU A O 1
ATOM 748 N N . GLU A 1 96 ? -18.793 -2.611 13.318 1.00 94.19 96 GLU A N 1
ATOM 749 C CA . GLU A 1 96 ? -18.929 -3.033 14.704 1.00 94.19 96 GLU A CA 1
ATOM 750 C C . GLU A 1 96 ? -18.141 -2.092 15.618 1.00 94.19 96 GLU A C 1
ATOM 752 O O . GLU A 1 96 ? -16.985 -1.757 15.357 1.00 94.19 96 GLU A O 1
ATOM 757 N N . LYS A 1 97 ? -18.768 -1.653 16.713 1.00 94.94 97 LYS A N 1
ATOM 758 C CA . LYS A 1 97 ? -18.113 -0.835 17.739 1.00 94.94 97 LYS A CA 1
ATOM 759 C C . LYS A 1 97 ? -17.583 -1.732 18.846 1.00 94.94 97 LYS A C 1
ATOM 761 O O . LYS A 1 97 ? -18.358 -2.424 19.497 1.00 94.94 97 LYS A O 1
ATOM 766 N N . MET A 1 98 ? -16.286 -1.644 19.119 1.00 94.06 98 MET A N 1
ATOM 767 C CA . MET A 1 98 ? -15.622 -2.434 20.157 1.00 94.06 98 MET A CA 1
ATOM 768 C C . MET A 1 98 ? -14.900 -1.534 21.161 1.00 94.06 98 MET A C 1
ATOM 770 O O . MET A 1 98 ? -14.354 -0.488 20.803 1.00 94.06 98 MET A O 1
ATOM 774 N N . ARG A 1 99 ? -14.867 -1.945 22.434 1.00 94.69 99 ARG A N 1
ATOM 775 C CA . ARG A 1 99 ? -14.068 -1.268 23.467 1.00 94.69 99 ARG A CA 1
ATOM 776 C C . ARG A 1 99 ? -12.606 -1.691 23.354 1.00 94.69 99 ARG A C 1
ATOM 778 O O . ARG A 1 99 ? -12.310 -2.880 23.359 1.00 94.69 99 ARG A O 1
ATOM 785 N N . LEU A 1 100 ? -11.702 -0.716 23.317 1.00 92.31 100 LEU A N 1
ATOM 786 C CA . LEU A 1 100 ? -10.257 -0.933 23.288 1.00 92.31 100 LEU A CA 1
ATOM 787 C C . LEU A 1 100 ? -9.690 -0.825 24.714 1.00 92.31 100 LEU A C 1
ATOM 789 O O . LEU A 1 100 ? -9.147 0.205 25.108 1.00 92.31 100 LEU A O 1
ATOM 793 N N . ASN A 1 101 ? -9.869 -1.880 25.509 1.00 90.88 101 ASN A N 1
ATOM 794 C CA . ASN A 1 101 ? -9.318 -2.010 26.864 1.00 90.88 101 ASN A CA 1
ATOM 795 C C . ASN A 1 101 ? -8.183 -3.052 26.900 1.00 90.88 101 ASN A C 1
ATOM 797 O O . ASN A 1 101 ? -7.817 -3.613 25.869 1.00 90.88 101 ASN A O 1
ATOM 801 N N . ASP A 1 102 ? -7.614 -3.321 28.074 1.00 87.88 102 ASP A N 1
ATOM 802 C CA . ASP A 1 102 ? -6.490 -4.264 28.204 1.00 87.88 102 ASP A CA 1
ATOM 803 C C . ASP A 1 102 ? -6.869 -5.727 27.916 1.00 87.88 102 ASP A C 1
ATOM 805 O O . ASP A 1 102 ? -5.998 -6.546 27.643 1.00 87.88 102 ASP A O 1
ATOM 809 N N . LEU A 1 103 ? -8.168 -6.044 27.905 1.00 90.06 103 LEU A N 1
ATOM 810 C CA . LEU A 1 103 ? -8.708 -7.349 27.515 1.00 90.06 103 LEU A CA 1
ATOM 811 C C . LEU A 1 103 ? -9.045 -7.428 26.017 1.00 90.06 103 LEU A C 1
ATOM 813 O O . LEU A 1 103 ? -9.562 -8.447 25.561 1.00 90.06 103 LEU A O 1
ATOM 817 N N . PHE A 1 104 ? -8.796 -6.363 25.247 1.00 92.38 104 PHE A N 1
ATOM 818 C CA . PHE A 1 104 ? -9.118 -6.340 23.828 1.00 92.38 104 PHE A CA 1
ATOM 819 C C . PHE A 1 104 ? -8.322 -7.401 23.069 1.00 92.38 104 PHE A C 1
ATOM 821 O O . PHE A 1 104 ? -7.085 -7.417 23.077 1.00 92.38 104 PHE A O 1
ATOM 828 N N . LEU A 1 105 ? -9.067 -8.234 22.349 1.00 92.12 105 LEU A N 1
ATOM 829 C CA . LEU A 1 105 ? -8.550 -9.283 21.496 1.00 92.12 105 LEU A CA 1
ATOM 830 C C . LEU A 1 105 ? -9.417 -9.379 20.243 1.00 92.12 105 LEU A C 1
ATOM 832 O O . LEU A 1 105 ? -10.589 -9.742 20.316 1.00 92.12 105 LEU A O 1
ATOM 836 N N . LEU A 1 106 ? -8.816 -9.104 19.092 1.00 91.50 106 LEU A N 1
ATOM 837 C CA . LEU A 1 106 ? -9.404 -9.381 17.791 1.00 91.50 106 LEU A CA 1
ATOM 838 C C . LEU A 1 106 ? -8.762 -10.646 17.221 1.00 91.50 106 LEU A C 1
ATOM 840 O O . LEU A 1 106 ? -7.577 -10.648 16.891 1.00 91.50 106 LEU A O 1
ATOM 844 N N . LYS A 1 107 ? -9.551 -11.716 17.104 1.00 91.06 107 LYS A N 1
ATOM 845 C CA . LYS A 1 107 ? -9.168 -12.923 16.366 1.00 91.06 107 LYS A CA 1
ATOM 846 C C . LYS A 1 107 ? -9.535 -12.737 14.903 1.00 91.06 107 LYS A C 1
ATOM 848 O O . LYS A 1 107 ? -10.700 -12.510 14.589 1.00 91.06 107 LYS A O 1
ATOM 853 N N . THR A 1 108 ? -8.548 -12.766 14.015 1.00 87.69 108 THR A N 1
ATOM 854 C CA . THR A 1 108 ? -8.781 -12.548 12.585 1.00 87.69 108 THR A CA 1
ATOM 855 C C . THR A 1 108 ? -7.718 -13.234 11.734 1.00 87.69 108 THR A C 1
ATOM 857 O O . THR A 1 108 ? -6.531 -13.192 12.054 1.00 87.69 108 THR A O 1
ATOM 860 N N . SER A 1 109 ? -8.130 -13.848 10.626 1.00 85.06 109 SER A N 1
ATOM 861 C CA . SER A 1 109 ? -7.233 -14.260 9.532 1.00 85.06 109 SER A CA 1
ATOM 862 C C . SER A 1 109 ? -7.011 -13.138 8.504 1.00 85.06 109 SER A C 1
ATOM 864 O O . SER A 1 109 ? -6.088 -13.195 7.692 1.00 85.06 109 SER A O 1
ATOM 866 N N . ARG A 1 110 ? -7.839 -12.086 8.560 1.00 89.62 110 ARG A N 1
ATOM 867 C CA . ARG A 1 110 ? -7.847 -10.935 7.645 1.00 89.62 110 ARG A CA 1
ATOM 868 C C . ARG A 1 110 ? -6.703 -9.972 7.949 1.00 89.62 110 ARG A C 1
ATOM 870 O O . ARG A 1 110 ? -6.320 -9.812 9.107 1.00 89.62 110 ARG A O 1
ATOM 877 N N . PHE A 1 111 ? -6.239 -9.263 6.923 1.00 91.19 111 PHE A N 1
ATOM 878 C CA . PHE A 1 111 ? -5.326 -8.136 7.088 1.00 91.19 111 PHE A CA 1
ATOM 879 C C . PHE A 1 111 ? -6.055 -6.972 7.764 1.00 91.19 111 PHE A C 1
ATOM 881 O O . PHE A 1 111 ? -7.104 -6.532 7.291 1.00 91.19 111 PHE A O 1
ATOM 888 N N . ALA A 1 112 ? -5.520 -6.479 8.874 1.00 94.06 112 ALA A N 1
ATOM 889 C CA . ALA A 1 112 ? -6.072 -5.335 9.579 1.00 94.06 112 ALA A CA 1
ATOM 890 C C . ALA A 1 112 ? -5.379 -4.045 9.122 1.00 94.06 112 ALA A C 1
ATOM 892 O O . ALA A 1 112 ? -4.154 -3.952 9.126 1.00 94.06 112 ALA A O 1
ATOM 893 N N . LEU A 1 113 ? -6.168 -3.041 8.748 1.00 96.62 113 LEU A N 1
ATOM 894 C CA . LEU A 1 113 ? -5.677 -1.740 8.307 1.00 96.62 113 LEU A CA 1
ATOM 895 C C . LEU A 1 113 ? -6.161 -0.647 9.262 1.00 96.62 113 LEU A C 1
ATOM 897 O O . LEU A 1 113 ? -7.355 -0.345 9.323 1.00 96.62 113 LEU A O 1
ATOM 901 N N . LEU A 1 114 ? -5.238 -0.053 10.015 1.00 97.00 114 LEU A N 1
ATOM 902 C CA . LEU A 1 114 ? -5.535 1.068 10.900 1.00 97.00 114 LEU A CA 1
ATOM 903 C C . LEU A 1 114 ? -5.719 2.347 10.079 1.00 97.00 114 LEU A C 1
ATOM 905 O O . LEU A 1 114 ? -4.827 2.725 9.324 1.00 97.00 114 LEU A O 1
ATOM 909 N N . LEU A 1 115 ? -6.858 3.022 10.227 1.00 97.50 115 LEU A N 1
ATOM 910 C CA . LEU A 1 115 ? -7.113 4.310 9.582 1.00 97.50 115 LEU A CA 1
ATOM 911 C C . LEU A 1 115 ? -6.812 5.450 10.548 1.00 97.50 115 LEU A C 1
ATOM 913 O O . LEU A 1 115 ? -7.276 5.453 11.693 1.00 97.50 115 LEU A O 1
ATOM 917 N N . GLU A 1 116 ? -6.072 6.444 10.068 1.00 95.62 116 GLU A N 1
ATOM 918 C CA . GLU A 1 116 ? -5.587 7.546 10.892 1.00 95.62 116 GLU A CA 1
ATOM 919 C C . GLU A 1 116 ? -5.621 8.895 10.177 1.00 95.62 116 GLU A C 1
ATOM 921 O O . GLU A 1 116 ? -5.654 8.981 8.953 1.00 95.62 116 GLU A O 1
ATOM 926 N N . ASN A 1 117 ? -5.543 9.967 10.969 1.00 94.56 117 ASN A N 1
ATOM 927 C CA . ASN A 1 117 ? -5.276 11.320 10.489 1.00 94.56 117 ASN A CA 1
ATOM 928 C C . ASN A 1 117 ? -4.278 12.016 11.423 1.00 94.56 117 ASN A C 1
ATOM 930 O O . ASN A 1 117 ? -4.623 12.639 12.436 1.00 94.56 117 ASN A O 1
ATOM 934 N N . ASN A 1 118 ? -3.003 11.916 11.073 1.00 93.25 118 ASN A N 1
ATOM 935 C CA . ASN A 1 118 ? -1.914 12.629 11.705 1.00 93.25 118 ASN A CA 1
ATOM 936 C C . ASN A 1 118 ? -1.842 14.058 11.157 1.00 93.25 118 ASN A C 1
ATOM 938 O O . ASN A 1 118 ? -1.040 14.388 10.284 1.00 93.25 118 ASN A O 1
ATOM 942 N N . LYS A 1 119 ? -2.644 14.943 11.755 1.00 91.31 119 LYS A N 1
ATOM 943 C CA . LYS A 1 119 ? -2.705 16.371 11.403 1.00 91.31 119 LYS A CA 1
ATOM 944 C C . LYS A 1 119 ? -1.337 17.064 11.376 1.00 91.31 119 LYS A C 1
ATOM 946 O O . LYS A 1 119 ? -1.168 18.006 10.609 1.00 91.31 119 LYS A O 1
ATOM 951 N N . LYS A 1 120 ? -0.370 16.646 12.210 1.00 92.56 120 LYS A N 1
ATOM 952 C CA . LYS A 1 120 ? 0.989 17.221 12.194 1.00 92.56 120 LYS A CA 1
ATOM 953 C C . LYS A 1 120 ? 1.717 16.834 10.908 1.00 92.56 120 LYS A C 1
ATOM 955 O O . LYS A 1 120 ? 2.224 17.719 10.228 1.00 92.56 120 LYS A O 1
ATOM 960 N N . LEU A 1 121 ? 1.678 15.550 10.548 1.00 92.00 121 LEU A N 1
ATOM 961 C CA . LEU A 1 121 ? 2.274 15.040 9.314 1.00 92.00 121 LEU A CA 1
ATOM 962 C C . LEU A 1 121 ? 1.609 15.647 8.067 1.00 92.00 121 LEU A C 1
ATOM 964 O O . LEU A 1 121 ? 2.297 16.136 7.179 1.00 92.00 121 LEU A O 1
ATOM 968 N N . CYS A 1 122 ? 0.275 15.717 8.038 1.00 93.31 122 CYS A N 1
ATOM 969 C CA . CYS A 1 122 ? -0.474 16.317 6.927 1.00 93.31 122 CYS A CA 1
ATOM 970 C C . CYS A 1 122 ? -0.189 17.816 6.727 1.00 93.31 122 CYS A C 1
ATOM 972 O O . CYS A 1 122 ? -0.344 18.344 5.622 1.00 93.31 122 CYS A O 1
ATOM 974 N N . LYS A 1 123 ? 0.207 18.520 7.797 1.00 92.94 123 LYS A N 1
ATOM 975 C CA . LYS A 1 123 ? 0.650 19.918 7.734 1.00 92.94 123 LYS A CA 1
ATOM 976 C C . LYS A 1 123 ? 2.105 20.040 7.281 1.00 92.94 123 LYS A C 1
ATOM 978 O O . LYS A 1 123 ? 2.399 20.942 6.506 1.00 92.94 123 LYS A O 1
ATOM 983 N N . SER A 1 124 ? 2.997 19.157 7.740 1.00 93.88 124 SER A N 1
ATOM 984 C CA . SER A 1 124 ? 4.419 19.189 7.367 1.00 93.88 124 SER A CA 1
ATOM 985 C C . SER A 1 124 ? 4.692 18.673 5.954 1.00 93.88 124 SER A C 1
ATOM 987 O O . SER A 1 124 ? 5.694 19.056 5.366 1.00 93.88 124 SER A O 1
ATOM 989 N N . GLN A 1 125 ? 3.820 17.818 5.414 1.00 90.50 125 GLN A N 1
ATOM 990 C CA . GLN A 1 125 ? 3.915 17.270 4.060 1.00 90.50 125 GLN A CA 1
ATOM 991 C C . GLN A 1 125 ? 2.751 17.781 3.201 1.00 90.50 125 GLN A C 1
ATOM 993 O O . GLN A 1 125 ? 1.748 17.089 3.016 1.00 90.50 125 GLN A O 1
ATOM 998 N N . PRO A 1 126 ? 2.841 19.015 2.673 1.00 83.62 126 PRO A N 1
ATOM 999 C CA . PRO A 1 126 ? 1.723 19.684 2.029 1.00 83.62 126 PRO A CA 1
ATOM 1000 C C . PRO A 1 126 ? 1.386 19.157 0.627 1.00 83.62 126 PRO A C 1
ATOM 1002 O O . PRO A 1 126 ? 0.591 19.785 -0.058 1.00 83.62 126 PRO A O 1
ATOM 1005 N N . GLN A 1 127 ? 1.971 18.053 0.174 1.00 87.56 127 GLN A N 1
ATOM 1006 C CA . GLN A 1 127 ? 1.572 17.371 -1.066 1.00 87.56 127 GLN A CA 1
ATOM 1007 C C . GLN A 1 127 ? 1.040 15.956 -0.803 1.00 87.56 127 GLN A C 1
ATOM 1009 O O . GLN A 1 127 ? 0.522 15.313 -1.706 1.00 87.56 127 GLN A O 1
ATOM 1014 N N . MET A 1 128 ? 1.116 15.480 0.442 1.00 91.75 128 MET A N 1
ATOM 1015 C CA . MET A 1 128 ? 0.719 14.127 0.806 1.00 91.75 128 MET A CA 1
ATOM 1016 C C . MET A 1 128 ? -0.803 14.041 0.973 1.00 91.75 128 MET A C 1
ATOM 1018 O O . MET A 1 128 ? -1.394 14.784 1.765 1.00 91.75 128 MET A O 1
ATOM 1022 N N . LEU A 1 129 ? -1.433 13.137 0.221 1.00 95.31 129 LEU A N 1
ATOM 1023 C CA . LEU A 1 129 ? -2.860 12.812 0.330 1.00 95.31 129 LEU A CA 1
ATOM 1024 C C . LEU A 1 129 ? -3.094 11.644 1.287 1.00 95.31 129 LEU A C 1
ATOM 1026 O O . LEU A 1 129 ? -4.033 11.671 2.085 1.00 95.31 129 LEU A O 1
ATOM 1030 N N . ALA A 1 130 ? -2.213 10.652 1.231 1.00 96.62 130 ALA A N 1
ATOM 1031 C CA . ALA A 1 130 ? -2.164 9.537 2.151 1.00 96.62 130 ALA A CA 1
ATOM 1032 C C . ALA A 1 130 ? -0.719 9.031 2.284 1.00 96.62 130 ALA A C 1
ATOM 1034 O O . ALA A 1 130 ? 0.156 9.459 1.536 1.00 96.62 130 ALA A O 1
ATOM 1035 N N . SER A 1 131 ? -0.475 8.200 3.290 1.00 95.50 131 SER A N 1
ATOM 1036 C CA . SER A 1 131 ? 0.748 7.411 3.426 1.00 95.50 131 SER A CA 1
ATOM 1037 C C . SER A 1 131 ? 0.460 6.143 4.215 1.00 95.50 131 SER A C 1
ATOM 1039 O O . SER A 1 131 ? -0.368 6.163 5.130 1.00 95.50 131 SER A O 1
ATOM 1041 N N . ALA A 1 132 ? 1.141 5.050 3.901 1.00 95.88 132 ALA A N 1
ATOM 1042 C CA . ALA A 1 132 ? 0.908 3.769 4.547 1.00 95.88 132 ALA A CA 1
ATOM 1043 C C . ALA A 1 132 ? 2.184 2.956 4.753 1.00 95.88 132 ALA A C 1
ATOM 1045 O O . ALA A 1 132 ? 3.186 3.133 4.067 1.00 95.88 132 ALA A O 1
ATOM 1046 N N . SER A 1 133 ? 2.141 2.056 5.733 1.00 91.94 133 SER A N 1
ATOM 1047 C CA . SER A 1 133 ? 3.259 1.166 6.048 1.00 91.94 133 SER A CA 1
ATOM 1048 C C . SER A 1 133 ? 2.778 -0.047 6.853 1.00 91.94 133 SER A C 1
ATOM 1050 O O . SER A 1 133 ? 1.790 0.063 7.594 1.00 91.94 133 SER A O 1
ATOM 1052 N N . PRO A 1 134 ? 3.447 -1.209 6.750 1.00 90.25 134 PRO A N 1
ATOM 1053 C CA . PRO A 1 134 ? 3.222 -2.321 7.660 1.00 90.25 134 PRO A CA 1
ATOM 1054 C C . PRO A 1 134 ? 3.631 -1.931 9.083 1.00 90.25 134 PRO A C 1
ATOM 1056 O O . PRO A 1 134 ? 4.610 -1.218 9.297 1.00 90.25 134 PRO A O 1
ATOM 1059 N N . CYS A 1 135 ? 2.901 -2.426 10.078 1.00 86.44 135 CYS A N 1
ATOM 1060 C CA . CYS A 1 135 ? 3.217 -2.147 11.477 1.00 86.44 135 CYS A CA 1
ATOM 1061 C C . CYS A 1 135 ? 4.208 -3.158 12.050 1.00 86.44 135 CYS A C 1
ATOM 1063 O O . CYS A 1 135 ? 5.238 -2.805 12.615 1.00 86.44 135 CYS A O 1
ATOM 1065 N N . ILE A 1 136 ? 3.832 -4.435 11.968 1.00 70.62 136 ILE A N 1
ATOM 1066 C CA . ILE A 1 136 ? 4.535 -5.538 12.608 1.00 70.62 136 ILE A CA 1
ATOM 1067 C C . ILE A 1 136 ? 4.631 -6.673 11.603 1.00 70.62 136 ILE A C 1
ATOM 1069 O O . ILE A 1 136 ? 3.622 -7.154 11.078 1.00 70.62 136 ILE A O 1
ATOM 1073 N N . VAL A 1 137 ? 5.858 -7.134 11.405 1.00 63.78 137 VAL A N 1
ATOM 1074 C CA . VAL A 1 137 ? 6.168 -8.389 10.733 1.00 63.78 137 VAL A CA 1
ATOM 1075 C C . VAL A 1 137 ? 6.579 -9.354 11.837 1.00 63.78 137 VAL A C 1
ATOM 1077 O O . VAL A 1 137 ? 7.602 -9.161 12.487 1.00 63.78 137 VAL A O 1
ATOM 1080 N N . GLN A 1 138 ? 5.747 -10.356 12.100 1.00 58.75 138 GLN A N 1
ATOM 1081 C CA . GLN A 1 138 ? 6.063 -11.434 13.039 1.00 58.75 138 GLN A CA 1
ATOM 1082 C C . GLN A 1 138 ? 6.527 -12.666 12.267 1.00 58.75 138 GLN A C 1
ATOM 1084 O O . GLN A 1 138 ? 5.963 -12.982 11.222 1.00 58.75 138 GLN A O 1
ATOM 1089 N N . ASP A 1 139 ? 7.516 -13.377 12.811 1.00 56.59 139 ASP A N 1
ATOM 1090 C CA . ASP A 1 139 ? 7.968 -14.699 12.357 1.00 56.59 139 ASP A CA 1
ATOM 1091 C C . ASP A 1 139 ? 8.292 -14.813 10.863 1.00 56.59 139 ASP A C 1
ATOM 1093 O O . ASP A 1 139 ? 7.994 -15.845 10.260 1.00 56.59 139 ASP A O 1
ATOM 1097 N N . ASN A 1 140 ? 8.843 -13.771 10.232 1.00 59.00 140 ASN A N 1
ATOM 1098 C CA . ASN A 1 140 ? 9.097 -13.787 8.787 1.00 59.00 140 ASN A CA 1
ATOM 1099 C C . ASN A 1 140 ? 7.817 -14.017 7.944 1.00 59.00 140 ASN A C 1
ATOM 1101 O O . ASN A 1 140 ? 7.865 -14.457 6.801 1.00 59.00 140 ASN A O 1
ATOM 1105 N N . LYS A 1 141 ? 6.636 -13.735 8.505 1.00 65.38 141 LYS A N 1
ATOM 1106 C CA . LYS A 1 141 ? 5.343 -13.852 7.821 1.00 65.38 141 LYS A CA 1
ATOM 1107 C C . LYS A 1 141 ? 4.889 -12.489 7.324 1.00 65.38 141 LYS A C 1
ATOM 1109 O O . LYS A 1 141 ? 5.320 -11.441 7.806 1.00 65.38 141 LYS A O 1
ATOM 1114 N N . ARG A 1 142 ? 3.935 -12.510 6.396 1.00 68.81 142 ARG A N 1
ATOM 1115 C CA . ARG A 1 142 ? 3.276 -11.304 5.894 1.00 68.81 142 ARG A CA 1
ATOM 1116 C C . ARG A 1 142 ? 2.726 -10.435 7.040 1.00 68.81 142 ARG A C 1
ATOM 1118 O O . ARG A 1 142 ? 2.133 -11.005 7.973 1.00 68.81 142 ARG A O 1
ATOM 1125 N N . PRO A 1 143 ? 2.825 -9.092 6.937 1.00 79.31 143 PRO A N 1
ATOM 1126 C CA . PRO A 1 143 ? 2.180 -8.178 7.868 1.00 79.31 143 PRO A CA 1
ATOM 1127 C C . PRO A 1 143 ? 0.719 -8.562 8.093 1.00 79.31 143 PRO A C 1
ATOM 1129 O O . PRO A 1 143 ? -0.051 -8.735 7.150 1.00 79.31 143 PRO A O 1
ATOM 1132 N N . LEU A 1 144 ? 0.347 -8.730 9.358 1.00 82.81 144 LEU A N 1
ATOM 1133 C CA . LEU A 1 144 ? -1.049 -8.914 9.763 1.00 82.81 144 LEU A CA 1
ATOM 1134 C C . LEU A 1 144 ? -1.759 -7.565 9.922 1.00 82.81 144 LEU A C 1
ATOM 1136 O O . LEU A 1 144 ? -2.979 -7.484 9.800 1.00 82.81 144 LEU A O 1
ATOM 1140 N N . LEU A 1 145 ? -0.980 -6.528 10.218 1.00 90.25 145 LEU A N 1
ATOM 1141 C CA . LEU A 1 145 ? -1.447 -5.204 10.574 1.00 90.25 145 LEU A CA 1
ATOM 1142 C C . LEU A 1 145 ? -0.610 -4.166 9.822 1.00 90.25 145 LEU A C 1
ATOM 1144 O O . LEU A 1 145 ? 0.622 -4.205 9.882 1.00 90.25 145 LEU A O 1
ATOM 1148 N N . GLY A 1 146 ? -1.284 -3.244 9.148 1.00 94.19 146 GLY A N 1
ATOM 1149 C CA . GLY A 1 146 ? -0.709 -2.028 8.578 1.00 94.19 146 GLY A CA 1
ATOM 1150 C C . GLY A 1 146 ? -1.487 -0.804 9.040 1.00 94.19 146 GLY A C 1
ATOM 1151 O O . GLY A 1 146 ? -2.565 -0.927 9.630 1.00 94.19 146 GLY A O 1
ATOM 1152 N N . PHE A 1 147 ? -0.961 0.379 8.755 1.00 95.94 147 PHE A N 1
ATOM 1153 C CA . PHE A 1 147 ? -1.702 1.622 8.919 1.00 95.94 147 PHE A CA 1
ATOM 1154 C C . PHE A 1 147 ? -1.733 2.408 7.617 1.00 95.94 147 PHE A C 1
ATOM 1156 O O . PHE A 1 147 ? -0.827 2.321 6.787 1.00 95.94 147 PHE A O 1
ATOM 1163 N N . ILE A 1 148 ? -2.769 3.227 7.485 1.00 97.50 148 ILE A N 1
ATOM 1164 C CA . ILE A 1 148 ? -2.864 4.279 6.490 1.00 97.50 148 ILE A CA 1
ATOM 1165 C C . ILE A 1 148 ? -3.243 5.589 7.173 1.00 97.50 148 ILE A C 1
ATOM 1167 O O . ILE A 1 148 ? -4.253 5.720 7.869 1.00 97.50 148 ILE A O 1
ATOM 1171 N N . ASN A 1 149 ? -2.399 6.585 6.962 1.00 97.06 149 ASN A N 1
ATOM 1172 C CA . ASN A 1 149 ? -2.634 7.951 7.360 1.00 97.06 149 ASN A CA 1
ATOM 1173 C C . ASN A 1 149 ? -3.270 8.706 6.193 1.00 97.06 149 ASN A C 1
ATOM 1175 O O . ASN A 1 149 ? -2.655 8.839 5.142 1.00 97.06 149 ASN A O 1
ATOM 1179 N N . ILE A 1 150 ? -4.464 9.253 6.397 1.00 97.44 150 ILE A N 1
ATOM 1180 C CA . ILE A 1 150 ? -5.218 9.987 5.381 1.00 97.44 150 ILE A CA 1
ATOM 1181 C C . ILE A 1 150 ? -5.197 11.475 5.724 1.00 97.44 150 ILE A C 1
ATOM 1183 O O . ILE A 1 150 ? -5.535 11.883 6.839 1.00 97.44 150 ILE A O 1
ATOM 1187 N N . CYS A 1 151 ? -4.822 12.296 4.746 1.00 95.56 151 CYS A N 1
ATOM 1188 C CA . CYS A 1 151 ? -4.769 13.748 4.856 1.00 95.56 151 CYS A CA 1
ATOM 1189 C C . CYS A 1 151 ? -5.932 14.391 4.086 1.00 95.56 151 CYS A C 1
ATOM 1191 O O . CYS A 1 151 ? -5.783 14.722 2.905 1.00 95.56 151 CYS A O 1
ATOM 1193 N N . PRO A 1 152 ? -7.103 14.587 4.724 1.00 92.69 152 PRO A N 1
ATOM 1194 C CA . PRO A 1 152 ? -8.220 15.287 4.101 1.00 92.69 152 PRO A CA 1
ATOM 1195 C C . PRO A 1 152 ? -7.898 16.775 3.905 1.00 92.69 152 PRO A C 1
ATOM 1197 O O . PRO A 1 152 ? -7.088 17.362 4.629 1.00 92.69 152 PRO A O 1
ATOM 1200 N N . GLY A 1 153 ? -8.559 17.399 2.932 1.00 88.12 153 GLY A N 1
ATOM 1201 C CA . GLY A 1 153 ? -8.434 18.828 2.652 1.00 88.12 153 GLY A CA 1
ATOM 1202 C C . GLY A 1 153 ? -8.570 19.164 1.169 1.00 88.12 153 GLY A C 1
ATOM 1203 O O . GLY A 1 153 ? -8.813 18.295 0.337 1.00 88.12 153 GLY A O 1
ATOM 1204 N N . MET A 1 154 ? -8.351 20.436 0.825 1.00 86.19 154 MET A N 1
ATOM 1205 C CA . MET A 1 154 ? -8.602 20.975 -0.524 1.00 86.19 154 MET A CA 1
ATOM 1206 C C . MET A 1 154 ? -7.841 20.269 -1.656 1.00 86.19 154 MET A C 1
ATOM 1208 O O . MET A 1 154 ? -8.245 20.362 -2.808 1.00 86.19 154 MET A O 1
ATOM 1212 N N . ARG A 1 155 ? -6.762 19.540 -1.352 1.00 84.56 155 ARG A N 1
ATOM 1213 C CA . ARG A 1 155 ? -5.976 18.782 -2.344 1.00 84.56 155 ARG A CA 1
ATOM 1214 C C . ARG A 1 155 ? -6.792 17.696 -3.037 1.00 84.56 155 ARG A C 1
ATOM 1216 O O . ARG A 1 155 ? -6.532 17.375 -4.190 1.00 84.56 155 ARG A O 1
ATOM 1223 N N . TRP A 1 156 ? -7.823 17.189 -2.368 1.00 91.06 156 TRP A N 1
ATOM 1224 C CA . TRP A 1 156 ? -8.752 16.236 -2.959 1.00 91.06 156 TRP A CA 1
ATOM 1225 C C . TRP A 1 156 ? -9.619 16.867 -4.063 1.00 91.06 156 TRP A C 1
ATOM 1227 O O . TRP A 1 156 ? -10.083 16.147 -4.944 1.00 91.06 156 TRP A O 1
ATOM 1237 N N . ASN A 1 157 ? -9.797 18.195 -4.099 1.00 87.50 157 ASN A N 1
ATOM 1238 C CA . ASN A 1 157 ? -10.714 18.871 -5.032 1.00 87.50 157 ASN A CA 1
ATOM 1239 C C . ASN A 1 157 ? -10.290 18.780 -6.511 1.00 87.50 157 ASN A C 1
ATOM 1241 O O . ASN A 1 157 ? -11.117 19.003 -7.386 1.00 87.50 157 ASN A O 1
ATOM 1245 N N . GLY A 1 158 ? -9.036 18.421 -6.800 1.00 85.31 158 GLY A N 1
ATOM 1246 C CA . GLY A 1 158 ? -8.531 18.203 -8.164 1.00 85.31 158 GLY A CA 1
ATOM 1247 C C . GLY A 1 158 ? -7.913 16.823 -8.394 1.00 85.31 158 GLY A C 1
ATOM 1248 O O . GLY A 1 158 ? -7.370 16.568 -9.467 1.00 85.31 158 GLY A O 1
ATOM 1249 N N . PHE A 1 159 ? -7.967 15.940 -7.396 1.00 90.12 159 PHE A N 1
ATOM 1250 C CA . PHE A 1 159 ? -7.392 14.602 -7.473 1.00 90.12 159 PHE A CA 1
ATOM 1251 C C . PHE A 1 159 ? -8.500 13.576 -7.684 1.00 90.12 159 PHE A C 1
ATOM 1253 O O . PHE A 1 159 ? -9.347 13.422 -6.807 1.00 90.12 159 PHE A O 1
ATOM 1260 N N . TYR A 1 160 ? -8.527 12.906 -8.838 1.00 90.25 160 TYR A N 1
ATOM 1261 C CA . TYR A 1 160 ? -9.607 11.987 -9.235 1.00 90.25 160 TYR A CA 1
ATOM 1262 C C . TYR A 1 160 ? -9.249 10.509 -9.121 1.00 90.25 160 TYR A C 1
ATOM 1264 O O . TYR A 1 160 ? -10.148 9.678 -9.026 1.00 90.25 160 TYR A O 1
ATOM 1272 N N . ALA A 1 161 ? -7.965 10.193 -8.983 1.00 93.75 161 ALA A N 1
ATOM 1273 C CA . ALA A 1 161 ? -7.462 8.834 -8.827 1.00 93.75 161 ALA A CA 1
ATOM 1274 C C . ALA A 1 161 ? -7.491 8.346 -7.361 1.00 93.75 161 ALA A C 1
ATOM 1276 O O . ALA A 1 161 ? -6.559 7.702 -6.889 1.00 93.75 161 ALA A O 1
ATOM 1277 N N . GLY A 1 162 ? -8.564 8.654 -6.619 1.00 95.56 162 GLY A N 1
ATOM 1278 C CA . GLY A 1 162 ? -8.709 8.293 -5.199 1.00 95.56 162 GLY A CA 1
ATOM 1279 C C . GLY A 1 162 ? -8.595 6.789 -4.945 1.00 95.56 162 GLY A C 1
ATOM 1280 O O . GLY A 1 162 ? -7.926 6.367 -4.007 1.00 95.56 162 GLY A O 1
ATOM 1281 N N . VAL A 1 163 ? -9.224 5.984 -5.805 1.00 96.81 163 VAL A N 1
ATOM 1282 C CA . VAL A 1 163 ? -9.156 4.517 -5.737 1.00 96.81 163 VAL A CA 1
ATOM 1283 C C . VAL A 1 163 ? -7.719 4.038 -5.942 1.00 96.81 163 VAL A C 1
ATOM 1285 O O . VAL A 1 163 ? -7.231 3.236 -5.155 1.00 96.81 163 VAL A O 1
ATOM 1288 N N . ASP A 1 164 ? -7.014 4.562 -6.944 1.00 97.00 164 ASP A N 1
ATOM 1289 C CA . ASP A 1 164 ? -5.625 4.179 -7.220 1.00 97.00 164 ASP A CA 1
ATOM 1290 C C . ASP A 1 164 ? -4.671 4.614 -6.107 1.00 97.00 164 ASP A C 1
ATOM 1292 O O . ASP A 1 164 ? -3.824 3.825 -5.708 1.00 97.00 164 ASP A O 1
ATOM 1296 N N . LEU A 1 165 ? -4.863 5.801 -5.522 1.00 97.19 165 LEU A N 1
ATOM 1297 C CA . LEU A 1 165 ? -4.114 6.220 -4.335 1.00 97.19 165 LEU A CA 1
ATOM 1298 C C . LEU A 1 165 ? -4.264 5.207 -3.204 1.00 97.19 165 LEU A C 1
ATOM 1300 O O . LEU A 1 165 ? -3.277 4.753 -2.641 1.00 97.19 165 LEU A O 1
ATOM 1304 N N . PHE A 1 166 ? -5.492 4.808 -2.880 1.00 98.12 166 PHE A N 1
ATOM 1305 C CA . PHE A 1 166 ? -5.684 3.836 -1.813 1.00 98.12 166 PHE A CA 1
ATOM 1306 C C . PHE A 1 166 ? -5.150 2.453 -2.169 1.00 98.12 166 PHE A C 1
ATOM 1308 O O . PHE A 1 166 ? -4.623 1.778 -1.290 1.00 98.12 166 PHE A O 1
ATOM 1315 N N . ARG A 1 167 ? -5.219 2.035 -3.438 1.00 97.50 167 ARG A N 1
ATOM 1316 C CA . ARG A 1 167 ? -4.583 0.786 -3.877 1.00 97.50 167 ARG A CA 1
ATOM 1317 C C . ARG A 1 167 ? -3.066 0.852 -3.673 1.00 97.50 167 ARG A C 1
ATOM 1319 O O . ARG A 1 167 ? -2.517 -0.067 -3.078 1.00 97.50 167 ARG A O 1
ATOM 1326 N N . HIS A 1 168 ? -2.427 1.944 -4.091 1.00 97.25 168 HIS A N 1
ATOM 1327 C CA . HIS A 1 168 ? -0.998 2.212 -3.913 1.00 97.25 168 HIS A CA 1
ATOM 1328 C C . HIS A 1 168 ? -0.583 2.145 -2.434 1.00 97.25 168 HIS A C 1
ATOM 1330 O O . HIS A 1 168 ? 0.280 1.357 -2.050 1.00 97.25 168 HIS A O 1
ATOM 1336 N N . GLU A 1 169 ? -1.274 2.882 -1.566 1.00 97.81 169 GLU A N 1
ATOM 1337 C CA . GLU A 1 169 ? -0.960 2.905 -0.135 1.00 97.81 169 GLU A CA 1
ATOM 1338 C C . GLU A 1 169 ? -1.226 1.556 0.553 1.00 97.81 169 GLU A C 1
ATOM 1340 O O . GLU A 1 169 ? -0.451 1.098 1.396 1.00 97.81 169 GLU A O 1
ATOM 1345 N N . ILE A 1 170 ? -2.300 0.852 0.183 1.00 96.56 170 ILE A N 1
ATOM 1346 C CA . ILE A 1 170 ? -2.554 -0.487 0.725 1.00 96.56 170 ILE A CA 1
ATOM 1347 C C . ILE A 1 170 ? -1.434 -1.447 0.309 1.00 96.56 170 ILE A C 1
ATOM 1349 O O . ILE A 1 170 ? -1.000 -2.240 1.142 1.00 96.56 170 ILE A O 1
ATOM 1353 N N . LEU A 1 171 ? -0.914 -1.365 -0.920 1.00 94.12 171 LEU A N 1
ATOM 1354 C CA . LEU A 1 171 ? 0.222 -2.187 -1.352 1.00 94.12 171 LEU A CA 1
ATOM 1355 C C . LEU A 1 171 ? 1.473 -1.925 -0.502 1.00 94.12 171 LEU A C 1
ATOM 1357 O O . LEU A 1 171 ? 2.122 -2.890 -0.091 1.00 94.12 171 LEU A O 1
ATOM 1361 N N . HIS A 1 172 ? 1.752 -0.669 -0.134 1.00 93.94 172 HIS A N 1
ATOM 1362 C CA . HIS A 1 172 ? 2.809 -0.358 0.835 1.00 93.94 172 HIS A CA 1
ATOM 1363 C C . HIS A 1 172 ? 2.559 -1.002 2.194 1.00 93.94 172 HIS A C 1
ATOM 1365 O O . HIS A 1 172 ? 3.456 -1.651 2.722 1.00 93.94 172 HIS A O 1
ATOM 1371 N N . SER A 1 173 ? 1.336 -0.904 2.724 1.00 93.06 173 SER A N 1
ATOM 1372 C CA . SER A 1 173 ? 0.910 -1.572 3.965 1.00 93.06 173 SER A CA 1
ATOM 1373 C C . SER A 1 173 ? 1.053 -3.098 3.925 1.00 93.06 173 SER A C 1
ATOM 1375 O O . SER A 1 173 ? 1.309 -3.729 4.951 1.00 93.06 173 SER A O 1
ATOM 1377 N N . LEU A 1 174 ? 0.887 -3.699 2.746 1.00 89.00 174 LEU A N 1
ATOM 1378 C CA . LEU A 1 174 ? 1.068 -5.133 2.520 1.00 89.00 174 LEU A CA 1
ATOM 1379 C C . LEU A 1 174 ? 2.540 -5.537 2.383 1.00 89.00 174 LEU A C 1
ATOM 1381 O O . LEU A 1 174 ? 2.836 -6.730 2.458 1.00 89.00 174 LEU A O 1
ATOM 1385 N N . GLY A 1 175 ? 3.431 -4.561 2.217 1.00 85.31 175 GLY A N 1
ATOM 1386 C CA . GLY A 1 175 ? 4.874 -4.729 2.262 1.00 85.31 175 GLY A CA 1
ATOM 1387 C C . GLY A 1 175 ? 5.629 -4.178 1.058 1.00 85.31 175 GLY A C 1
ATOM 1388 O O . GLY A 1 175 ? 6.851 -4.080 1.133 1.00 85.31 175 GLY A O 1
ATOM 1389 N N . PHE A 1 176 ? 4.946 -3.797 -0.028 1.00 88.06 176 PHE A N 1
ATOM 1390 C CA . PHE A 1 176 ? 5.605 -3.308 -1.243 1.00 88.06 176 PHE A CA 1
ATOM 1391 C C . PHE A 1 176 ? 6.550 -2.154 -0.911 1.00 88.06 176 PHE A C 1
ATOM 1393 O O . PHE A 1 176 ? 6.129 -1.160 -0.316 1.00 88.06 176 PHE A O 1
ATOM 1400 N N . GLY A 1 177 ? 7.824 -2.268 -1.284 1.00 79.88 177 GLY A N 1
ATOM 1401 C CA . GLY A 1 177 ? 8.790 -1.195 -1.052 1.00 79.88 177 GLY A CA 1
ATOM 1402 C C . GLY A 1 177 ? 9.199 -1.002 0.418 1.00 79.88 177 GLY A C 1
ATOM 1403 O O . GLY A 1 177 ? 10.156 -0.291 0.689 1.00 79.88 177 GLY A O 1
ATOM 1404 N N . THR A 1 178 ? 8.534 -1.639 1.383 1.00 76.62 178 THR A N 1
ATOM 1405 C CA . THR A 1 178 ? 8.763 -1.421 2.824 1.00 76.62 178 THR A CA 1
ATOM 1406 C C . THR A 1 178 ? 9.344 -2.644 3.526 1.00 76.62 178 THR A C 1
ATOM 1408 O O . THR A 1 178 ? 10.061 -2.501 4.517 1.00 76.62 178 THR A O 1
ATOM 1411 N N . LEU A 1 179 ? 9.100 -3.845 2.997 1.00 72.06 179 LEU A N 1
ATOM 1412 C CA . LEU A 1 179 ? 9.772 -5.071 3.413 1.00 72.06 179 LEU A CA 1
ATOM 1413 C C . LEU A 1 179 ? 10.814 -5.402 2.353 1.00 72.06 179 LEU A C 1
ATOM 1415 O O . LEU A 1 179 ? 10.485 -5.757 1.227 1.00 72.06 179 LEU A O 1
ATOM 1419 N N . MET A 1 180 ? 12.081 -5.248 2.702 1.00 66.06 180 MET A N 1
ATOM 1420 C CA . MET A 1 180 ? 13.177 -5.613 1.817 1.00 66.06 180 MET A CA 1
ATOM 1421 C C . MET A 1 180 ? 13.811 -6.903 2.338 1.00 66.06 180 MET A C 1
ATOM 1423 O O . MET A 1 180 ? 14.020 -7.014 3.551 1.00 66.06 180 MET A O 1
ATOM 1427 N N . PRO A 1 181 ? 14.158 -7.864 1.467 1.00 61.59 181 PRO A N 1
ATOM 1428 C CA . PRO A 1 181 ? 14.911 -9.036 1.891 1.00 61.59 181 PRO A CA 1
ATOM 1429 C C . PRO A 1 181 ? 16.290 -8.627 2.421 1.00 61.59 181 PRO A C 1
ATOM 1431 O O . PRO A 1 181 ? 16.719 -7.478 2.265 1.00 61.59 181 PRO A O 1
ATOM 1434 N N . SER A 1 182 ? 16.987 -9.561 3.074 1.00 59.62 182 SER A N 1
ATOM 1435 C CA . SER A 1 182 ? 18.285 -9.287 3.703 1.00 59.62 182 SER A CA 1
ATOM 1436 C C . SER A 1 182 ? 19.258 -8.610 2.731 1.00 59.62 182 SER A C 1
ATOM 1438 O O . SER A 1 182 ? 19.240 -8.865 1.526 1.00 59.62 182 SER A O 1
ATOM 1440 N N . THR A 1 183 ? 20.140 -7.754 3.248 1.00 60.78 183 THR A N 1
ATOM 1441 C CA . THR A 1 183 ? 21.158 -7.056 2.444 1.00 60.78 183 THR A CA 1
ATOM 1442 C C . THR A 1 183 ? 22.056 -8.015 1.657 1.00 60.78 183 THR A C 1
ATOM 1444 O O . THR A 1 183 ? 22.551 -7.651 0.599 1.00 60.78 183 THR A O 1
ATOM 1447 N N . GLU A 1 184 ? 22.225 -9.250 2.133 1.00 58.41 184 GLU A N 1
ATOM 1448 C CA . GLU A 1 184 ? 22.944 -10.332 1.444 1.00 58.41 184 GLU A CA 1
ATOM 1449 C C . GLU A 1 184 ? 22.203 -10.850 0.199 1.00 58.41 184 GLU A C 1
ATOM 1451 O O . GLU A 1 184 ? 22.828 -11.273 -0.776 1.00 58.41 184 GLU A O 1
ATOM 1456 N N . SER A 1 185 ? 20.870 -10.781 0.216 1.00 60.53 185 SER A N 1
ATOM 1457 C CA . SER A 1 185 ? 19.995 -11.146 -0.905 1.00 60.53 185 SER A CA 1
ATOM 1458 C C . SER A 1 185 ? 19.794 -9.986 -1.888 1.00 60.53 185 SER A C 1
ATOM 1460 O O . SER A 1 185 ? 19.465 -10.209 -3.052 1.00 60.53 185 SER A O 1
ATOM 1462 N N . GLN A 1 186 ? 20.025 -8.747 -1.442 1.00 63.22 186 GLN A N 1
ATOM 1463 C CA . GLN A 1 186 ? 19.982 -7.540 -2.268 1.00 63.22 186 GLN A CA 1
ATOM 1464 C C . GLN A 1 186 ? 21.258 -7.402 -3.110 1.00 63.22 186 GLN A C 1
ATOM 1466 O O . GLN A 1 186 ? 22.244 -6.774 -2.717 1.00 63.22 186 GLN A O 1
ATOM 1471 N N . LYS A 1 187 ? 21.246 -7.996 -4.306 1.00 60.72 187 LYS A N 1
ATOM 1472 C CA . LYS A 1 187 ? 22.342 -7.880 -5.278 1.00 60.72 187 LYS A CA 1
ATOM 1473 C C . LYS A 1 187 ? 22.121 -6.702 -6.214 1.00 60.72 187 LYS A C 1
ATOM 1475 O O . LYS A 1 187 ? 21.795 -6.889 -7.385 1.00 60.72 187 LYS A O 1
ATOM 1480 N N . SER A 1 188 ? 22.308 -5.485 -5.710 1.00 57.47 188 SER A N 1
ATOM 1481 C CA . SER A 1 188 ? 22.051 -4.286 -6.509 1.00 57.47 188 SER A CA 1
ATOM 1482 C C . SER A 1 188 ? 23.032 -4.301 -7.672 1.00 57.47 188 SER A C 1
ATOM 1484 O O . SER A 1 188 ? 24.241 -4.327 -7.417 1.00 57.47 188 SER A O 1
ATOM 1486 N N . PRO A 1 189 ? 22.566 -4.287 -8.938 1.00 63.38 189 PRO A N 1
ATOM 1487 C CA . PRO A 1 189 ? 23.454 -4.050 -10.058 1.00 63.38 189 PRO A CA 1
ATOM 1488 C C . PRO A 1 189 ? 24.301 -2.819 -9.743 1.00 63.38 189 PRO A C 1
ATOM 1490 O O . PRO A 1 189 ? 23.790 -1.836 -9.191 1.00 63.38 189 PRO A O 1
ATOM 1493 N N . GLY A 1 190 ? 25.598 -2.889 -10.053 1.00 62.56 190 GLY A N 1
ATOM 1494 C CA . GLY A 1 190 ? 26.510 -1.774 -9.828 1.00 62.56 190 GLY A CA 1
ATOM 1495 C C . GLY A 1 190 ? 25.879 -0.487 -10.351 1.00 62.56 190 GLY A C 1
ATOM 1496 O O . GLY A 1 190 ? 25.359 -0.462 -11.464 1.00 62.56 190 GLY A O 1
ATOM 1497 N N . ASN A 1 191 ? 25.857 0.549 -9.513 1.00 65.06 191 ASN A N 1
ATOM 1498 C CA . ASN A 1 191 ? 25.185 1.808 -9.812 1.00 65.06 191 ASN A CA 1
ATOM 1499 C C . ASN A 1 191 ? 25.528 2.297 -11.225 1.00 65.06 191 ASN A C 1
ATOM 1501 O O . ASN A 1 191 ? 26.668 2.688 -11.483 1.00 65.06 191 ASN A O 1
ATOM 1505 N N . VAL A 1 192 ? 24.544 2.307 -12.125 1.00 72.88 192 VAL A N 1
ATOM 1506 C CA . VAL A 1 192 ? 24.777 2.726 -13.508 1.00 72.88 192 VAL A CA 1
ATOM 1507 C C . VAL A 1 192 ? 24.614 4.237 -13.576 1.00 72.88 192 VAL A C 1
ATOM 1509 O O . VAL A 1 192 ? 23.506 4.771 -13.472 1.00 72.88 192 VAL A O 1
ATOM 1512 N N . LEU A 1 193 ? 25.740 4.934 -13.717 1.00 78.38 193 LEU A N 1
ATOM 1513 C CA . LEU A 1 193 ? 25.742 6.359 -14.020 1.00 78.38 193 LEU A CA 1
ATOM 1514 C C . LEU A 1 193 ? 25.364 6.562 -15.483 1.00 78.38 193 LEU A C 1
ATOM 1516 O O . LEU A 1 193 ? 25.881 5.889 -16.373 1.00 78.38 193 LEU A O 1
ATOM 1520 N N . TYR A 1 194 ? 24.492 7.527 -15.735 1.00 77.62 194 TYR A N 1
ATOM 1521 C CA . TYR A 1 194 ? 24.109 7.908 -17.084 1.00 77.62 194 TYR A CA 1
ATOM 1522 C C . TYR A 1 194 ? 23.934 9.423 -17.188 1.00 77.62 194 TYR A C 1
ATOM 1524 O O . TYR A 1 194 ? 23.798 10.131 -16.189 1.00 77.62 194 TYR A O 1
ATOM 1532 N N . LYS A 1 195 ? 24.005 9.945 -18.413 1.00 79.94 195 LYS A N 1
ATOM 1533 C CA . LYS A 1 195 ? 23.819 11.374 -18.677 1.00 79.94 195 LYS A CA 1
ATOM 1534 C C . LYS A 1 195 ? 22.349 11.614 -18.999 1.00 79.94 195 LYS A C 1
ATOM 1536 O O . LYS A 1 195 ? 21.893 11.216 -20.064 1.00 79.94 195 LYS A O 1
ATOM 1541 N N . TRP A 1 196 ? 21.638 12.270 -18.089 1.00 76.75 196 TRP A N 1
ATOM 1542 C CA . TRP A 1 196 ? 20.285 12.754 -18.330 1.00 76.75 196 TRP A CA 1
ATOM 1543 C C . TRP A 1 196 ? 20.335 14.097 -19.062 1.00 76.75 196 TRP A C 1
ATOM 1545 O O . TRP A 1 196 ? 21.075 15.001 -18.657 1.00 76.75 196 TRP A O 1
ATOM 1555 N N . THR A 1 197 ? 19.544 14.230 -20.122 1.00 77.12 197 THR A N 1
ATOM 1556 C CA . THR A 1 197 ? 19.316 15.492 -20.835 1.00 77.12 197 THR A CA 1
ATOM 1557 C C . THR A 1 197 ? 17.874 15.907 -20.665 1.00 77.12 197 THR A C 1
ATOM 1559 O O . THR A 1 197 ? 16.967 15.112 -20.903 1.00 77.12 197 THR A O 1
ATOM 1562 N N . TYR A 1 198 ? 17.658 17.165 -20.299 1.00 69.56 198 TYR A N 1
ATOM 1563 C CA . TYR A 1 198 ? 16.309 17.708 -20.288 1.00 69.56 198 TYR A CA 1
ATOM 1564 C C . TYR A 1 198 ? 15.772 17.811 -21.724 1.00 69.56 198 TYR A C 1
ATOM 1566 O O . TYR A 1 198 ? 16.492 18.308 -22.593 1.00 69.56 198 TYR A O 1
ATOM 1574 N N . PRO A 1 199 ? 14.516 17.406 -21.986 1.00 67.25 199 PRO A N 1
ATOM 1575 C CA . PRO A 1 199 ? 13.918 17.481 -23.322 1.00 67.25 199 PRO A CA 1
ATOM 1576 C C . PRO A 1 199 ? 13.962 18.890 -23.930 1.00 67.25 199 PRO A C 1
ATOM 1578 O O . PRO A 1 199 ? 14.193 19.050 -25.122 1.00 67.25 199 PRO A O 1
ATOM 1581 N N . TRP A 1 200 ? 13.798 19.921 -23.096 1.00 69.38 200 TRP A N 1
ATOM 1582 C CA . TRP A 1 200 ? 13.819 21.334 -23.494 1.00 69.38 200 TRP A CA 1
ATOM 1583 C C . TRP A 1 200 ? 15.224 21.948 -23.530 1.00 69.38 200 TRP A C 1
ATOM 1585 O O . TRP A 1 200 ? 15.383 23.125 -23.842 1.00 69.38 200 TRP A O 1
ATOM 1595 N N . SER A 1 201 ? 16.257 21.185 -23.170 1.00 62.69 201 SER A N 1
ATOM 1596 C CA . SER A 1 201 ? 17.625 21.680 -23.127 1.00 62.69 201 SER A CA 1
ATOM 1597 C C . SER A 1 201 ? 18.615 20.561 -23.424 1.00 62.69 201 SER A C 1
ATOM 1599 O O . SER A 1 201 ? 19.207 19.950 -22.532 1.00 62.69 201 SER A O 1
ATOM 1601 N N . MET A 1 202 ? 18.811 20.307 -24.719 1.00 62.94 202 MET A N 1
ATOM 1602 C CA . MET A 1 202 ? 19.731 19.278 -25.224 1.00 62.94 202 MET A CA 1
ATOM 1603 C C . MET A 1 202 ? 21.205 19.548 -24.854 1.00 62.94 202 MET A C 1
ATOM 1605 O O . MET A 1 202 ? 22.061 18.672 -24.993 1.00 62.94 202 MET A O 1
ATOM 1609 N N . THR A 1 203 ? 21.511 20.752 -24.363 1.00 65.44 203 THR A N 1
ATOM 1610 C CA . THR A 1 203 ? 22.835 21.193 -23.910 1.00 65.44 203 THR A CA 1
ATOM 1611 C C . THR A 1 203 ? 23.114 20.884 -22.440 1.00 65.44 203 THR A C 1
ATOM 1613 O O . THR A 1 203 ? 24.268 20.631 -22.090 1.00 65.44 203 THR A O 1
ATOM 1616 N N . PHE A 1 204 ? 22.100 20.846 -21.571 1.00 61.78 204 PHE A N 1
ATOM 1617 C CA . PHE A 1 204 ? 22.307 20.605 -20.142 1.00 61.78 204 PHE A CA 1
ATOM 1618 C C . PHE A 1 204 ? 22.275 19.108 -19.832 1.00 61.78 204 PHE A C 1
ATOM 1620 O O . PHE A 1 204 ? 21.222 18.471 -19.791 1.00 61.78 204 PHE A O 1
ATOM 1627 N N . LYS A 1 205 ? 23.467 18.553 -19.590 1.00 71.38 205 LYS A N 1
ATOM 1628 C CA . LYS A 1 205 ? 23.674 17.152 -19.209 1.00 71.38 205 LYS A CA 1
ATOM 1629 C C . LYS A 1 205 ? 23.913 17.066 -17.708 1.00 71.38 205 LYS A C 1
ATOM 1631 O O . LYS A 1 205 ? 24.907 17.594 -17.215 1.00 71.38 205 LYS A O 1
ATOM 1636 N N . LYS A 1 206 ? 23.040 16.367 -16.984 1.00 78.88 206 LYS A N 1
ATOM 1637 C CA . LYS A 1 206 ? 23.234 16.056 -15.562 1.00 78.88 206 LYS A CA 1
ATOM 1638 C C . LYS A 1 206 ? 23.600 14.585 -15.417 1.00 78.88 206 LYS A C 1
ATOM 1640 O O . LYS A 1 206 ? 23.010 13.732 -16.077 1.00 78.88 206 LYS A O 1
ATOM 1645 N N . GLN A 1 207 ? 24.574 14.274 -14.565 1.00 79.38 207 GLN A N 1
ATOM 1646 C CA . GLN A 1 207 ? 24.796 12.883 -14.186 1.00 79.38 207 GLN A CA 1
ATOM 1647 C C . GLN A 1 207 ? 23.641 12.412 -13.303 1.00 79.38 207 GLN A C 1
ATOM 1649 O O . GLN A 1 207 ? 23.341 13.017 -12.273 1.00 79.38 207 GLN A O 1
ATOM 1654 N N . ALA A 1 208 ? 22.998 11.339 -13.737 1.00 78.75 208 ALA A N 1
ATOM 1655 C CA . ALA A 1 208 ? 21.947 10.648 -13.024 1.00 78.75 208 ALA A CA 1
ATOM 1656 C C . ALA A 1 208 ? 22.400 9.219 -12.718 1.00 78.75 208 ALA A C 1
ATOM 1658 O O . ALA A 1 208 ? 23.310 8.674 -13.347 1.00 78.75 208 ALA A O 1
ATOM 1659 N N . LYS A 1 209 ? 21.780 8.626 -11.703 1.00 82.31 209 LYS A N 1
ATOM 1660 C CA . LYS A 1 209 ? 22.151 7.325 -11.159 1.00 82.31 209 LYS A CA 1
ATOM 1661 C C . LYS A 1 209 ? 20.938 6.414 -11.232 1.00 82.31 209 LYS A C 1
ATOM 1663 O O . LYS A 1 209 ? 19.925 6.730 -10.614 1.00 82.31 209 LYS A O 1
ATOM 1668 N N . ARG A 1 210 ? 21.045 5.307 -11.967 1.00 82.88 210 ARG A N 1
ATOM 1669 C CA . ARG A 1 210 ? 20.023 4.253 -11.953 1.00 82.88 210 ARG A CA 1
ATOM 1670 C C . ARG A 1 210 ? 20.169 3.451 -10.671 1.00 82.88 210 ARG A C 1
ATOM 1672 O O . ARG A 1 210 ? 21.287 3.165 -10.230 1.00 82.88 210 ARG A O 1
ATOM 1679 N N . ARG A 1 211 ? 19.034 3.132 -10.073 1.00 84.69 211 ARG A N 1
ATOM 1680 C CA . ARG A 1 211 ? 18.910 2.336 -8.855 1.00 84.69 211 ARG A CA 1
ATOM 1681 C C . ARG A 1 211 ? 17.919 1.228 -9.140 1.00 84.69 211 ARG A C 1
ATOM 1683 O O . ARG A 1 211 ? 17.034 1.422 -9.968 1.00 84.69 211 ARG A O 1
ATOM 1690 N N . PHE A 1 212 ? 18.099 0.086 -8.494 1.00 85.12 212 PHE A N 1
ATOM 1691 C CA . PHE A 1 212 ? 17.321 -1.099 -8.811 1.00 85.12 212 PHE A CA 1
ATOM 1692 C C . PHE A 1 212 ? 16.755 -1.757 -7.558 1.00 85.12 212 PHE A C 1
ATOM 1694 O O . PHE A 1 212 ? 17.403 -1.787 -6.509 1.00 85.12 212 PHE A O 1
ATOM 1701 N N . LEU A 1 213 ? 15.565 -2.315 -7.731 1.00 80.44 213 LEU A N 1
ATOM 1702 C CA . LEU A 1 213 ? 14.920 -3.279 -6.867 1.00 80.44 213 LEU A CA 1
ATOM 1703 C C . LEU A 1 213 ? 15.438 -4.655 -7.303 1.00 80.44 213 LEU A C 1
ATOM 1705 O O . LEU A 1 213 ? 15.129 -5.175 -8.373 1.00 80.44 213 LEU A O 1
ATOM 1709 N N . ASP A 1 214 ? 16.373 -5.162 -6.519 1.00 68.38 214 ASP A N 1
ATOM 1710 C CA . ASP A 1 214 ? 17.390 -6.146 -6.890 1.00 68.38 214 ASP A CA 1
ATOM 1711 C C . ASP A 1 214 ? 17.150 -7.541 -6.310 1.00 68.38 214 ASP A C 1
ATOM 1713 O O . ASP A 1 214 ? 17.995 -8.429 -6.412 1.00 68.38 214 ASP A O 1
ATOM 1717 N N . PHE A 1 215 ? 15.975 -7.725 -5.721 1.00 67.88 215 PHE A N 1
ATOM 1718 C CA . PHE A 1 215 ? 15.516 -8.977 -5.138 1.00 67.88 215 PHE A CA 1
ATOM 1719 C C . PHE A 1 215 ? 14.331 -9.600 -5.884 1.00 67.88 215 PHE A C 1
ATOM 1721 O O . PHE A 1 215 ? 13.949 -10.719 -5.565 1.00 67.88 215 PHE A O 1
ATOM 1728 N N . ALA A 1 216 ? 13.774 -8.908 -6.885 1.00 72.19 216 ALA A N 1
ATOM 1729 C CA . ALA A 1 216 ? 12.578 -9.347 -7.595 1.00 72.19 216 ALA A CA 1
ATOM 1730 C C . ALA A 1 216 ? 12.912 -9.957 -8.972 1.00 72.19 216 ALA A C 1
ATOM 1732 O O . ALA A 1 216 ? 12.781 -9.308 -10.016 1.00 72.19 216 ALA A O 1
ATOM 1733 N N . GLN A 1 217 ? 13.415 -11.196 -8.987 1.00 80.06 217 GLN A N 1
ATOM 1734 C CA . GLN A 1 217 ? 13.819 -11.881 -10.223 1.00 80.06 217 GLN A CA 1
ATOM 1735 C C . GLN A 1 217 ? 12.621 -12.181 -11.127 1.00 80.06 217 GLN A C 1
ATOM 1737 O O . GLN A 1 217 ? 12.723 -12.031 -12.349 1.00 80.06 217 GLN A O 1
ATOM 1742 N N . LYS A 1 218 ? 11.471 -12.550 -10.550 1.00 83.56 218 LYS A N 1
ATOM 1743 C CA . LYS A 1 218 ? 10.234 -12.726 -11.321 1.00 83.56 218 LYS A CA 1
ATOM 1744 C C . LYS A 1 218 ? 9.789 -11.404 -11.931 1.00 83.56 218 LYS A C 1
ATOM 1746 O O . LYS A 1 218 ? 9.435 -11.368 -13.108 1.00 83.56 218 LYS A O 1
ATOM 1751 N N . ALA A 1 219 ? 9.886 -10.304 -11.183 1.00 87.75 219 ALA A N 1
ATOM 1752 C CA . ALA A 1 219 ? 9.528 -8.993 -11.715 1.00 87.75 219 ALA A CA 1
ATOM 1753 C C . ALA A 1 219 ? 10.391 -8.604 -12.925 1.00 87.75 219 ALA A C 1
ATOM 1755 O O . ALA A 1 219 ? 9.866 -8.048 -13.887 1.00 87.75 219 ALA A O 1
ATOM 1756 N N . VAL A 1 220 ? 11.688 -8.948 -12.936 1.00 89.00 220 VAL A N 1
ATOM 1757 C CA . VAL A 1 220 ? 12.563 -8.719 -14.103 1.00 89.00 220 VAL A CA 1
ATOM 1758 C C . VAL A 1 220 ? 12.075 -9.484 -15.334 1.00 89.00 220 VAL A C 1
ATOM 1760 O O . VAL A 1 220 ? 12.122 -8.937 -16.435 1.00 89.00 220 VAL A O 1
ATOM 1763 N N . ILE A 1 221 ? 11.586 -10.719 -15.183 1.00 89.69 221 ILE A N 1
ATOM 1764 C CA . ILE A 1 221 ? 11.013 -11.494 -16.298 1.00 89.69 221 ILE A CA 1
ATOM 1765 C C . ILE A 1 221 ? 9.790 -10.767 -16.871 1.00 89.69 221 ILE A C 1
ATOM 1767 O O . ILE A 1 221 ? 9.717 -10.550 -18.084 1.00 89.69 221 ILE A O 1
ATOM 1771 N N . GLU A 1 222 ? 8.876 -10.327 -16.005 1.00 90.75 222 GLU A N 1
ATOM 1772 C CA . GLU A 1 222 ? 7.677 -9.592 -16.421 1.00 90.75 222 GLU A CA 1
ATOM 1773 C C . GLU A 1 222 ? 8.023 -8.246 -17.068 1.00 90.75 222 GLU A C 1
ATOM 1775 O O . GLU A 1 222 ? 7.476 -7.894 -18.114 1.00 90.75 222 GLU A O 1
ATOM 1780 N N . ALA A 1 223 ? 9.005 -7.524 -16.526 1.00 90.69 223 ALA A N 1
ATOM 1781 C CA . ALA A 1 223 ? 9.468 -6.263 -17.090 1.00 90.69 223 ALA A CA 1
ATOM 1782 C C . ALA A 1 223 ? 10.163 -6.445 -18.448 1.00 90.69 223 ALA A C 1
ATOM 1784 O O . ALA A 1 223 ? 9.933 -5.650 -19.357 1.00 90.69 223 ALA A O 1
ATOM 1785 N N . ARG A 1 224 ? 10.960 -7.508 -18.644 1.00 92.44 224 ARG A N 1
ATOM 1786 C CA . ARG A 1 224 ? 11.565 -7.838 -19.951 1.00 92.44 224 ARG A CA 1
ATOM 1787 C C . ARG A 1 224 ? 10.501 -8.065 -21.016 1.00 92.44 224 ARG A C 1
ATOM 1789 O O . ARG A 1 224 ? 10.643 -7.561 -22.129 1.00 92.44 224 ARG A O 1
ATOM 1796 N N . LYS A 1 225 ? 9.448 -8.811 -20.666 1.00 91.44 225 LYS A N 1
ATOM 1797 C CA . LYS A 1 225 ? 8.307 -9.076 -21.546 1.00 91.44 225 LYS A CA 1
ATOM 1798 C C . LYS A 1 225 ? 7.548 -7.788 -21.860 1.00 91.44 225 LYS A C 1
ATOM 1800 O O . LYS A 1 225 ? 7.283 -7.522 -23.026 1.00 91.44 225 LYS A O 1
ATOM 1805 N N . HIS A 1 226 ? 7.243 -6.989 -20.840 1.00 88.19 226 HIS A N 1
ATOM 1806 C CA . HIS A 1 226 ? 6.491 -5.744 -20.982 1.00 88.19 226 HIS A CA 1
ATOM 1807 C C . HIS A 1 226 ? 7.233 -4.695 -21.825 1.00 88.19 226 HIS A C 1
ATOM 1809 O O . HIS A 1 226 ? 6.644 -4.084 -22.709 1.00 88.19 226 HIS A O 1
ATOM 1815 N N . LEU A 1 227 ? 8.536 -4.517 -21.588 1.00 90.25 227 LEU A N 1
ATOM 1816 C CA . LEU A 1 227 ? 9.355 -3.500 -22.256 1.00 90.25 227 LEU A CA 1
ATOM 1817 C C . LEU A 1 227 ? 9.963 -3.974 -23.586 1.00 90.25 227 LEU A C 1
ATOM 1819 O O . LEU A 1 227 ? 10.635 -3.193 -24.257 1.00 90.25 227 LEU A O 1
ATOM 1823 N N . GLY A 1 228 ? 9.810 -5.254 -23.948 1.00 92.94 228 GLY A N 1
ATOM 1824 C CA . GLY A 1 228 ? 10.469 -5.831 -25.125 1.00 92.94 228 GLY A CA 1
ATOM 1825 C C . GLY A 1 228 ? 12.000 -5.758 -25.058 1.00 92.94 228 GLY A C 1
ATOM 1826 O O . GLY A 1 228 ? 12.662 -5.632 -26.086 1.00 92.94 228 GLY A O 1
ATOM 1827 N N . CYS A 1 229 ? 12.574 -5.808 -23.850 1.00 90.88 229 CYS A N 1
ATOM 1828 C CA . CYS A 1 229 ? 13.999 -5.576 -23.602 1.00 90.88 229 CYS A CA 1
ATOM 1829 C C . CYS A 1 229 ? 14.635 -6.776 -22.879 1.00 90.88 229 CYS A C 1
ATOM 1831 O O . CYS A 1 229 ? 14.753 -6.758 -21.653 1.00 90.88 229 CYS A O 1
ATOM 1833 N N . PRO A 1 230 ? 15.075 -7.830 -23.599 1.00 90.62 230 PRO A N 1
ATOM 1834 C CA . PRO A 1 230 ? 15.628 -9.041 -22.982 1.00 90.62 230 PRO A CA 1
ATOM 1835 C C . PRO A 1 230 ? 16.887 -8.802 -22.138 1.00 90.62 230 PRO A C 1
ATOM 1837 O O . PRO A 1 230 ? 17.169 -9.567 -21.220 1.00 90.62 230 PRO A O 1
ATOM 1840 N N . SER A 1 231 ? 17.638 -7.736 -22.429 1.00 87.62 231 SER A N 1
ATOM 1841 C CA . SER A 1 231 ? 18.862 -7.362 -21.714 1.00 87.62 231 SER A CA 1
ATOM 1842 C C . SER A 1 231 ? 18.616 -6.575 -20.423 1.00 87.62 231 SER A C 1
ATOM 1844 O O . SER A 1 231 ? 19.584 -6.201 -19.762 1.00 87.62 231 SER A O 1
ATOM 1846 N N . LEU A 1 232 ? 17.358 -6.317 -20.037 1.00 87.25 232 LEU A N 1
ATOM 1847 C CA . LEU A 1 232 ? 17.042 -5.637 -18.780 1.00 87.25 232 LEU A CA 1
ATOM 1848 C C . LEU A 1 232 ? 17.643 -6.412 -17.595 1.00 87.25 232 LEU A C 1
ATOM 1850 O O . LEU A 1 232 ? 17.425 -7.618 -17.459 1.00 87.25 232 LEU A O 1
ATOM 1854 N N . VAL A 1 233 ? 18.412 -5.724 -16.751 1.00 82.44 233 VAL A N 1
ATOM 1855 C CA . VAL A 1 233 ? 19.206 -6.336 -15.665 1.00 82.44 233 VAL A CA 1
ATOM 1856 C C . VAL A 1 233 ? 18.559 -6.231 -14.283 1.00 82.44 233 VAL A C 1
ATOM 1858 O O . VAL A 1 233 ? 19.029 -6.869 -13.348 1.00 82.44 233 VAL A O 1
ATOM 1861 N N . GLY A 1 234 ? 17.507 -5.426 -14.138 1.00 86.31 234 GLY A N 1
ATOM 1862 C CA . GLY A 1 234 ? 16.854 -5.167 -12.859 1.00 86.31 234 GLY A CA 1
ATOM 1863 C C . GLY A 1 234 ? 15.649 -4.247 -13.016 1.00 86.31 234 GLY A C 1
ATOM 1864 O O . GLY A 1 234 ? 15.463 -3.636 -14.070 1.00 86.31 234 GLY A O 1
ATOM 1865 N N . ILE A 1 235 ? 14.856 -4.132 -11.953 1.00 89.25 235 ILE A N 1
ATOM 1866 C CA . ILE A 1 235 ? 13.704 -3.231 -11.900 1.00 89.25 235 ILE A CA 1
ATOM 1867 C C . ILE A 1 235 ? 14.145 -1.869 -11.392 1.00 89.25 235 ILE A C 1
ATOM 1869 O O . ILE A 1 235 ? 14.587 -1.762 -10.257 1.00 89.25 235 ILE A O 1
ATOM 1873 N N . GLU A 1 236 ? 14.043 -0.820 -12.203 1.00 90.00 236 GLU A N 1
ATOM 1874 C CA . GLU A 1 236 ? 14.454 0.517 -11.761 1.00 90.00 236 GLU A CA 1
ATOM 1875 C C . GLU A 1 236 ? 13.540 1.149 -10.707 1.00 90.00 236 GLU A C 1
ATOM 1877 O O . GLU A 1 236 ? 12.316 1.120 -10.826 1.00 90.00 236 GLU A O 1
ATOM 1882 N N . THR A 1 237 ? 14.151 1.800 -9.719 1.00 89.50 237 THR A N 1
ATOM 1883 C CA . THR A 1 237 ? 13.455 2.579 -8.688 1.00 89.50 237 THR A CA 1
ATOM 1884 C C . THR A 1 237 ? 13.590 4.076 -8.955 1.00 89.50 237 THR A C 1
ATOM 1886 O O . THR A 1 237 ? 14.521 4.534 -9.631 1.00 89.50 237 THR A O 1
ATOM 1889 N N . ASP A 1 238 ? 12.652 4.864 -8.440 1.00 88.50 238 ASP A N 1
ATOM 1890 C CA . ASP A 1 238 ? 12.717 6.331 -8.470 1.00 88.50 238 ASP A CA 1
ATOM 1891 C C . ASP A 1 238 ? 13.832 6.868 -7.546 1.00 88.50 238 ASP A C 1
ATOM 1893 O O . ASP A 1 238 ? 14.532 7.841 -7.846 1.00 88.50 238 ASP A O 1
ATOM 1897 N N . SER A 1 239 ? 14.034 6.183 -6.423 1.00 84.94 239 SER A N 1
ATOM 1898 C CA . SER A 1 239 ? 14.730 6.689 -5.251 1.00 84.94 239 SER A CA 1
ATOM 1899 C C . SER A 1 239 ? 15.653 5.632 -4.623 1.00 84.94 239 SER A C 1
ATOM 1901 O O . SER A 1 239 ? 15.704 4.471 -5.035 1.00 84.94 239 SER A O 1
ATOM 1903 N N . ALA A 1 240 ? 16.501 6.072 -3.686 1.00 80.06 240 ALA A N 1
ATOM 1904 C CA . ALA A 1 240 ? 17.436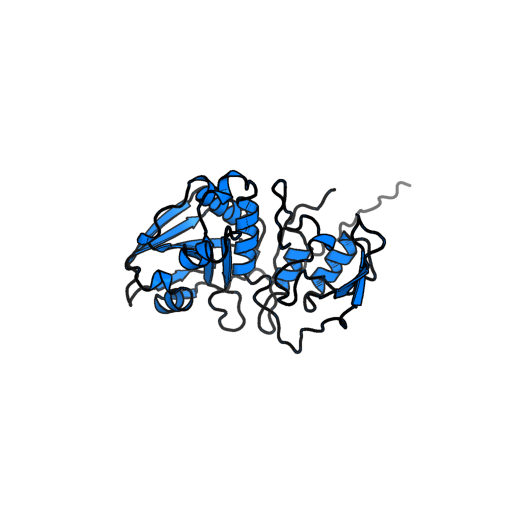 5.208 -2.954 1.00 80.06 240 ALA A CA 1
ATOM 1905 C C . ALA A 1 240 ? 16.761 4.370 -1.868 1.00 80.06 240 ALA A C 1
ATOM 1907 O O . ALA A 1 240 ? 17.332 3.374 -1.437 1.00 80.06 240 ALA A O 1
ATOM 1908 N N . ASP A 1 241 ? 15.575 4.791 -1.446 1.00 80.19 241 ASP A N 1
ATOM 1909 C CA . ASP A 1 241 ? 14.710 4.069 -0.517 1.00 80.19 241 ASP A CA 1
ATOM 1910 C C . ASP A 1 241 ? 14.098 2.799 -1.143 1.00 80.19 241 ASP A C 1
ATOM 1912 O O . ASP A 1 241 ? 13.677 1.915 -0.407 1.00 80.19 241 ASP A O 1
ATOM 1916 N N . LYS A 1 242 ? 14.116 2.686 -2.482 1.00 84.19 242 LYS A N 1
ATOM 1917 C CA . LYS A 1 242 ? 13.582 1.567 -3.271 1.00 84.19 242 LYS A CA 1
ATOM 1918 C C . LYS A 1 242 ? 12.091 1.295 -3.008 1.00 84.19 242 LYS A C 1
ATOM 1920 O O . LYS A 1 242 ? 11.652 0.153 -3.130 1.00 84.19 242 LYS A O 1
ATOM 1925 N N . ILE A 1 243 ? 11.320 2.331 -2.664 1.00 88.19 243 ILE A N 1
ATOM 1926 C CA . ILE A 1 243 ? 9.903 2.163 -2.306 1.00 88.19 243 ILE A CA 1
ATOM 1927 C C . ILE A 1 243 ? 8.967 2.214 -3.520 1.00 88.19 243 ILE A C 1
ATOM 1929 O O . ILE A 1 243 ? 7.936 1.546 -3.505 1.00 88.19 243 ILE A O 1
ATOM 1933 N N . HIS A 1 244 ? 9.339 2.942 -4.579 1.00 92.81 244 HIS A N 1
ATOM 1934 C CA . HIS A 1 244 ? 8.548 3.063 -5.804 1.00 92.81 244 HIS A CA 1
ATOM 1935 C C . HIS A 1 244 ? 9.319 2.617 -7.048 1.00 92.81 244 HIS A C 1
ATOM 1937 O O . HIS A 1 244 ? 10.554 2.566 -7.099 1.00 92.81 244 HIS A O 1
ATOM 1943 N N . LEU A 1 245 ? 8.550 2.345 -8.097 1.00 93.31 245 LEU A N 1
ATOM 1944 C CA . LEU A 1 245 ? 9.037 2.152 -9.451 1.00 93.31 245 LEU A CA 1
ATOM 1945 C C . LEU A 1 245 ? 9.420 3.485 -10.098 1.00 93.31 245 LEU A C 1
ATOM 1947 O O . LEU A 1 245 ? 8.816 4.526 -9.843 1.00 93.31 245 LEU A O 1
ATOM 1951 N N . ASN A 1 246 ? 10.409 3.449 -10.989 1.00 91.50 246 ASN A N 1
ATOM 1952 C CA . ASN A 1 246 ? 10.811 4.630 -11.745 1.00 91.50 246 ASN A CA 1
ATOM 1953 C C . ASN A 1 246 ? 9.720 5.079 -12.742 1.00 91.50 246 ASN A C 1
ATOM 1955 O O . ASN A 1 246 ? 9.464 4.407 -13.742 1.00 91.50 246 ASN A O 1
ATOM 1959 N N . GLU A 1 247 ? 9.124 6.248 -12.514 1.00 90.94 247 GLU A N 1
ATOM 1960 C CA . GLU A 1 247 ? 8.045 6.810 -13.345 1.00 90.94 247 GLU A CA 1
ATOM 1961 C C . GLU A 1 247 ? 8.398 6.959 -14.835 1.00 90.94 247 GLU A C 1
ATOM 1963 O O . GLU A 1 247 ? 7.545 6.758 -15.696 1.00 90.94 247 GLU A O 1
ATOM 1968 N N . TYR A 1 248 ? 9.660 7.246 -15.170 1.00 87.75 248 TYR A N 1
ATOM 1969 C CA . TYR A 1 248 ? 10.087 7.418 -16.564 1.00 87.75 248 TYR A CA 1
ATOM 1970 C C . TYR A 1 248 ? 10.184 6.091 -17.316 1.00 87.75 248 TYR A C 1
ATOM 1972 O O . TYR A 1 248 ? 10.159 6.082 -18.545 1.00 87.75 248 TYR A O 1
ATOM 1980 N N . VAL A 1 249 ? 10.319 4.981 -16.588 1.00 89.69 249 VAL A N 1
ATOM 1981 C CA . VAL A 1 249 ? 10.420 3.633 -17.158 1.00 89.69 249 VAL A CA 1
ATOM 1982 C C . VAL A 1 249 ? 9.056 2.953 -17.184 1.00 89.69 249 VAL A C 1
ATOM 1984 O O . VAL A 1 249 ? 8.723 2.306 -18.173 1.00 89.69 249 VAL A O 1
ATOM 1987 N N . TYR A 1 250 ? 8.266 3.108 -16.119 1.00 91.81 250 TYR A N 1
ATOM 1988 C CA . TYR A 1 250 ? 7.019 2.359 -15.931 1.00 91.81 250 TYR A CA 1
ATOM 1989 C C . TYR A 1 250 ? 5.748 3.196 -16.125 1.00 91.81 250 TYR A C 1
ATOM 1991 O O . TYR A 1 250 ? 4.646 2.658 -16.050 1.00 91.81 250 TYR A O 1
ATOM 1999 N N . GLY A 1 251 ? 5.875 4.490 -16.430 1.00 90.81 251 GLY A N 1
ATOM 2000 C CA . GLY A 1 251 ? 4.765 5.336 -16.858 1.00 90.81 251 GLY A CA 1
ATOM 2001 C C . GLY A 1 251 ? 3.645 5.411 -15.824 1.00 90.81 251 GLY A C 1
ATOM 2002 O O . GLY A 1 251 ? 3.824 5.973 -14.751 1.00 90.81 251 GLY A O 1
ATOM 2003 N N . ASN A 1 252 ? 2.479 4.864 -16.167 1.00 91.50 252 ASN A N 1
ATOM 2004 C CA . ASN A 1 252 ?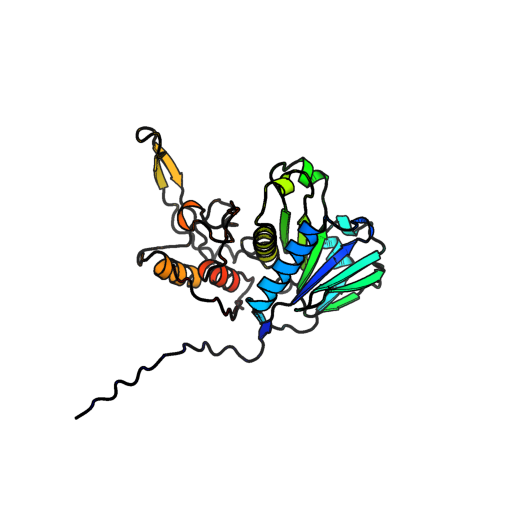 1.282 4.866 -15.327 1.00 91.50 252 ASN A CA 1
ATOM 2005 C C . ASN A 1 252 ? 1.126 3.597 -14.469 1.00 91.50 252 ASN A C 1
ATOM 2007 O O . ASN A 1 252 ? -0.001 3.190 -14.172 1.00 91.50 252 ASN A O 1
ATOM 2011 N N . GLU A 1 253 ? 2.223 2.935 -14.110 1.00 94.19 253 GLU A N 1
ATOM 2012 C CA . GLU A 1 253 ? 2.198 1.851 -13.124 1.00 94.19 253 GLU A CA 1
ATOM 2013 C C . GLU A 1 253 ? 1.672 2.365 -11.777 1.00 94.19 253 GLU A C 1
ATOM 2015 O O . GLU A 1 253 ? 1.919 3.498 -11.384 1.00 94.19 253 GLU A O 1
ATOM 2020 N N . LEU A 1 254 ? 0.922 1.535 -11.059 1.00 95.56 254 LEU A N 1
ATOM 2021 C CA . LEU A 1 254 ? 0.312 1.912 -9.791 1.00 95.56 254 LEU A CA 1
ATOM 2022 C C . LEU A 1 254 ? 1.337 2.301 -8.717 1.00 95.56 254 LEU A C 1
ATOM 2024 O O . LEU A 1 254 ? 1.026 3.138 -7.881 1.00 95.56 254 LEU A O 1
ATOM 2028 N N . MET A 1 255 ? 2.527 1.706 -8.729 1.00 95.00 255 MET A N 1
ATOM 2029 C CA . MET A 1 255 ? 3.579 1.876 -7.727 1.00 95.00 255 MET A CA 1
ATOM 2030 C C . MET A 1 255 ? 4.677 2.854 -8.160 1.00 95.00 255 MET A C 1
ATOM 2032 O O . MET A 1 255 ? 5.780 2.802 -7.620 1.00 95.00 255 MET A O 1
ATOM 2036 N N . THR A 1 256 ? 4.416 3.747 -9.119 1.00 94.44 256 THR A N 1
ATOM 2037 C CA . THR A 1 256 ? 5.263 4.931 -9.354 1.00 94.44 256 THR A CA 1
ATOM 2038 C C . THR A 1 256 ? 4.984 6.014 -8.302 1.00 94.44 256 THR A C 1
ATOM 2040 O O . THR A 1 256 ? 3.882 6.056 -7.755 1.00 94.44 256 THR A O 1
ATOM 2043 N N . PRO A 1 257 ? 5.932 6.930 -8.017 1.00 91.56 257 PRO A N 1
ATOM 2044 C CA . PRO A 1 257 ? 5.738 7.979 -7.004 1.00 91.56 257 PRO A CA 1
ATOM 2045 C C . PRO A 1 257 ? 4.682 9.026 -7.394 1.00 91.56 257 PRO A C 1
ATOM 2047 O O . PRO A 1 257 ? 4.192 9.770 -6.544 1.00 91.56 257 PRO A O 1
ATOM 2050 N N . ILE A 1 258 ? 4.343 9.118 -8.684 1.00 88.56 258 ILE A N 1
ATOM 2051 C CA . ILE A 1 258 ? 3.330 10.029 -9.212 1.00 88.56 258 ILE A CA 1
ATOM 2052 C C . ILE A 1 258 ? 2.179 9.205 -9.775 1.00 88.56 258 ILE A C 1
ATOM 2054 O O . ILE A 1 258 ? 2.375 8.391 -10.676 1.00 88.56 258 ILE A O 1
ATOM 2058 N N . LEU A 1 259 ? 0.971 9.467 -9.275 1.00 89.69 259 LEU A N 1
ATOM 2059 C CA . LEU A 1 259 ? -0.259 8.894 -9.809 1.00 89.69 259 LEU A CA 1
ATOM 2060 C C . LEU A 1 259 ? -0.867 9.822 -10.861 1.00 89.69 259 LEU A C 1
ATOM 2062 O O . LEU A 1 259 ? -1.078 11.015 -10.632 1.00 89.69 259 LEU A O 1
ATOM 2066 N N . SER A 1 260 ? -1.205 9.249 -12.010 1.00 87.31 260 SER A N 1
ATOM 2067 C CA . SER A 1 260 ? -2.003 9.906 -13.036 1.00 87.31 260 SER A CA 1
ATOM 2068 C C . SER A 1 260 ? -3.442 10.082 -12.558 1.00 87.31 260 SER A C 1
ATOM 2070 O O . SER A 1 260 ? -4.032 9.179 -11.969 1.00 87.31 260 SER A O 1
ATOM 2072 N N . ASN A 1 261 ? -4.051 11.221 -12.887 1.00 85.44 261 ASN A N 1
ATOM 2073 C CA . ASN A 1 261 ? -5.471 11.475 -12.629 1.00 85.44 261 ASN A CA 1
ATOM 2074 C C . ASN A 1 261 ? -6.418 10.697 -13.565 1.00 85.44 261 ASN A C 1
ATOM 2076 O O . ASN A 1 261 ? -7.632 10.799 -13.400 1.00 85.44 261 ASN A O 1
ATOM 2080 N N . VAL A 1 262 ? -5.886 9.970 -14.555 1.00 80.06 262 VAL A N 1
ATOM 2081 C CA . VAL A 1 262 ? -6.685 9.254 -15.563 1.00 80.06 262 VAL A CA 1
ATOM 2082 C C . VAL A 1 262 ? -6.771 7.763 -15.252 1.00 80.06 262 VAL A C 1
ATOM 2084 O O . VAL A 1 262 ? -7.861 7.238 -15.055 1.00 80.06 262 VAL A O 1
ATOM 2087 N N . SER A 1 263 ? -5.633 7.065 -15.220 1.00 84.62 263 SER A N 1
ATOM 2088 C CA . SER A 1 263 ? -5.600 5.630 -14.924 1.00 84.62 263 SER A CA 1
ATOM 2089 C C . SER A 1 263 ? -4.222 5.201 -14.451 1.00 84.62 263 SER A C 1
ATOM 2091 O O . SER A 1 263 ? -3.245 5.485 -15.154 1.00 84.62 263 SER A O 1
ATOM 2093 N N . ASN A 1 264 ? -4.162 4.450 -13.352 1.00 93.00 264 ASN A N 1
ATOM 2094 C CA . ASN A 1 264 ? -2.945 3.796 -12.883 1.00 93.00 264 ASN A CA 1
ATOM 2095 C C . ASN A 1 264 ? -3.136 2.275 -12.887 1.00 93.00 264 ASN A C 1
ATOM 2097 O O . ASN A 1 264 ? -4.176 1.740 -12.486 1.00 93.00 264 ASN A O 1
ATOM 2101 N N . ARG A 1 265 ? -2.145 1.553 -13.405 1.00 91.38 265 ARG A N 1
ATOM 2102 C CA . ARG A 1 265 ? -2.249 0.124 -13.704 1.00 91.38 265 ARG A CA 1
ATOM 2103 C C . ARG A 1 265 ? -1.454 -0.671 -12.690 1.00 91.38 265 ARG A C 1
ATOM 2105 O O . ARG A 1 265 ? -0.246 -0.516 -12.591 1.00 91.38 265 ARG A O 1
ATOM 2112 N N . PHE A 1 266 ? -2.132 -1.566 -11.982 1.00 91.88 266 PHE A N 1
ATOM 2113 C CA . PHE A 1 266 ? -1.447 -2.593 -11.210 1.00 91.88 266 PHE A CA 1
ATOM 2114 C C . PHE A 1 266 ? -1.029 -3.709 -12.167 1.00 91.88 266 PHE A C 1
ATOM 2116 O O . PHE A 1 266 ? -1.883 -4.408 -12.713 1.00 91.88 266 PHE A O 1
ATOM 2123 N N . SER A 1 267 ? 0.268 -3.802 -12.441 1.00 90.12 267 SER A N 1
ATOM 2124 C CA . SER A 1 267 ? 0.828 -4.706 -13.447 1.00 90.12 267 SER A CA 1
ATOM 2125 C C . SER A 1 267 ? 1.363 -6.008 -12.846 1.00 90.12 267 SER A C 1
ATOM 2127 O O . SER A 1 267 ? 1.553 -6.125 -11.635 1.00 90.12 267 SER A O 1
ATOM 2129 N N . TYR A 1 268 ? 1.690 -6.973 -13.715 1.00 88.19 268 TYR A N 1
ATOM 2130 C CA . TYR A 1 268 ? 2.424 -8.179 -13.317 1.00 88.19 268 TYR A CA 1
ATOM 2131 C C . TYR A 1 268 ? 3.811 -7.868 -12.736 1.00 88.19 268 TYR A C 1
ATOM 2133 O O . TYR A 1 268 ? 4.316 -8.653 -11.942 1.00 88.19 268 TYR A O 1
ATOM 2141 N N . ILE A 1 269 ? 4.402 -6.712 -13.064 1.00 90.12 269 ILE A N 1
ATOM 2142 C CA . ILE A 1 269 ? 5.679 -6.276 -12.486 1.00 90.12 269 ILE A CA 1
ATOM 2143 C C . ILE A 1 269 ? 5.488 -6.014 -10.989 1.00 90.12 269 ILE A C 1
ATOM 2145 O O . ILE A 1 269 ? 6.163 -6.632 -10.170 1.00 90.12 269 ILE A O 1
ATOM 2149 N N . SER A 1 270 ? 4.526 -5.163 -10.618 1.00 91.19 270 SER A N 1
ATOM 2150 C CA . SER A 1 270 ? 4.250 -4.861 -9.208 1.00 91.19 270 SER A CA 1
ATOM 2151 C C . SER A 1 270 ? 3.676 -6.054 -8.444 1.00 91.19 270 SER A C 1
ATOM 2153 O O . SER A 1 270 ? 3.983 -6.230 -7.266 1.00 91.19 270 SER A O 1
ATOM 2155 N N . ALA A 1 271 ? 2.907 -6.911 -9.119 1.00 87.38 271 ALA A N 1
ATOM 2156 C CA . ALA A 1 271 ? 2.472 -8.197 -8.583 1.00 87.38 271 ALA A CA 1
ATOM 2157 C C . ALA A 1 271 ? 3.662 -9.075 -8.180 1.00 87.38 271 ALA A C 1
ATOM 2159 O O . ALA A 1 271 ? 3.743 -9.516 -7.038 1.00 87.38 271 ALA A O 1
ATOM 2160 N N . ALA A 1 272 ? 4.602 -9.286 -9.104 1.00 85.31 272 ALA A N 1
ATOM 2161 C CA . ALA A 1 272 ? 5.776 -10.120 -8.890 1.00 85.31 272 ALA A CA 1
ATOM 2162 C C . ALA A 1 272 ? 6.697 -9.548 -7.805 1.00 85.31 272 ALA A C 1
ATOM 2164 O O . ALA A 1 272 ? 7.207 -10.299 -6.980 1.00 85.31 272 ALA A O 1
ATOM 2165 N N . ILE A 1 273 ? 6.844 -8.220 -7.732 1.00 86.31 273 ILE A N 1
ATOM 2166 C CA . ILE A 1 273 ? 7.556 -7.581 -6.617 1.00 86.31 273 ILE A CA 1
ATOM 2167 C C . ILE A 1 273 ? 6.867 -7.920 -5.301 1.00 86.31 273 ILE A C 1
ATOM 2169 O O . ILE A 1 273 ? 7.539 -8.355 -4.372 1.00 86.31 273 ILE A O 1
ATOM 2173 N N . LEU A 1 274 ? 5.542 -7.768 -5.211 1.00 83.44 274 LEU A N 1
ATOM 2174 C CA . LEU A 1 274 ? 4.805 -8.085 -3.989 1.00 83.44 274 LEU A CA 1
ATOM 2175 C C . LEU A 1 274 ? 4.903 -9.579 -3.627 1.00 83.44 274 LEU A C 1
ATOM 2177 O O . LEU A 1 274 ? 4.959 -9.894 -2.444 1.00 83.44 274 LEU A O 1
ATOM 2181 N N . GLU A 1 275 ? 4.984 -10.491 -4.605 1.00 78.06 275 GLU A N 1
ATOM 2182 C CA . GLU A 1 275 ? 5.263 -11.919 -4.366 1.00 78.06 275 GLU A CA 1
ATOM 2183 C C . GLU A 1 275 ? 6.645 -12.154 -3.741 1.00 78.06 275 GLU A C 1
ATOM 2185 O O . GLU A 1 275 ? 6.836 -12.981 -2.849 1.00 78.06 275 GLU A O 1
ATOM 2190 N N . GLU A 1 276 ? 7.635 -11.414 -4.225 1.00 74.94 276 GLU A N 1
ATOM 2191 C CA . GLU A 1 276 ? 9.027 -11.527 -3.794 1.00 74.94 276 GLU A CA 1
ATOM 2192 C C . GLU A 1 276 ? 9.326 -10.642 -2.569 1.00 74.94 276 GLU A C 1
ATOM 2194 O O . GLU A 1 276 ? 10.456 -10.590 -2.089 1.00 74.94 276 GLU A O 1
ATOM 2199 N N . THR A 1 277 ? 8.302 -9.982 -2.016 1.00 71.94 277 THR A N 1
ATOM 2200 C CA . THR A 1 277 ? 8.397 -9.110 -0.845 1.00 71.94 277 THR A CA 1
ATOM 2201 C C . THR A 1 277 ? 8.011 -9.859 0.434 1.00 71.94 277 THR A C 1
ATOM 2203 O O . THR A 1 277 ? 6.881 -9.788 0.918 1.00 71.94 277 THR A O 1
ATOM 2206 N N . TYR A 1 278 ? 8.969 -10.591 1.001 1.00 63.50 278 TYR A N 1
ATOM 2207 C CA . TYR A 1 278 ? 8.810 -11.351 2.242 1.00 63.50 278 TYR A CA 1
ATOM 2208 C C . TYR A 1 278 ? 10.074 -11.290 3.107 1.00 63.50 278 TYR A C 1
ATOM 2210 O O . TYR A 1 278 ? 11.163 -10.957 2.645 1.00 63.50 278 TYR A O 1
ATOM 2218 N N . PHE A 1 279 ? 9.916 -11.618 4.387 1.00 52.00 279 PHE A N 1
ATOM 2219 C CA . PHE A 1 279 ? 11.030 -11.894 5.289 1.00 52.00 279 PHE A CA 1
ATOM 2220 C C . PHE A 1 279 ? 11.232 -13.426 5.355 1.00 52.00 279 PHE A C 1
ATOM 2222 O O . PHE A 1 279 ? 10.251 -14.157 5.301 1.00 52.00 279 PHE A O 1
ATOM 2229 N N . GLY A 1 280 ? 12.464 -13.940 5.474 1.00 48.00 280 GLY A N 1
ATOM 2230 C CA . GLY A 1 280 ? 12.754 -15.389 5.594 1.00 48.00 280 GLY A CA 1
ATOM 2231 C C . GLY A 1 280 ? 12.755 -16.182 4.276 1.00 48.00 280 GLY A C 1
ATOM 2232 O O . GLY A 1 280 ? 12.934 -15.590 3.224 1.00 48.00 280 GLY A O 1
ATOM 2233 N N . ASP A 1 281 ? 12.585 -17.512 4.338 1.00 41.50 281 ASP A N 1
ATOM 2234 C CA . ASP A 1 281 ? 12.720 -18.437 3.185 1.00 41.50 281 ASP A CA 1
ATOM 2235 C C . ASP A 1 281 ? 11.399 -18.743 2.449 1.00 41.50 281 ASP A C 1
ATOM 2237 O O . ASP A 1 281 ? 11.400 -19.371 1.391 1.00 41.50 281 ASP A O 1
ATOM 2241 N N . ASN A 1 282 ? 10.257 -18.303 2.989 1.00 43.94 282 ASN A N 1
ATOM 2242 C CA . ASN A 1 282 ? 8.937 -18.631 2.449 1.00 43.94 282 ASN A CA 1
ATOM 2243 C C . ASN A 1 282 ? 8.338 -17.428 1.715 1.00 43.94 282 ASN A C 1
ATOM 2245 O O . ASN A 1 282 ? 7.811 -16.509 2.342 1.00 43.94 282 ASN A O 1
ATOM 2249 N N . GLY A 1 283 ? 8.420 -17.462 0.383 1.00 44.44 283 GLY A N 1
ATOM 2250 C CA . GLY A 1 283 ? 7.879 -16.425 -0.491 1.00 44.44 283 GLY A CA 1
ATOM 2251 C C . GLY A 1 283 ? 6.361 -16.282 -0.436 1.00 44.44 283 GLY A C 1
ATOM 2252 O O . GLY A 1 283 ? 5.643 -17.223 -0.086 1.00 44.44 283 GLY A O 1
ATOM 2253 N N . LEU A 1 284 ? 5.855 -15.107 -0.825 1.00 43.66 284 LEU A N 1
ATOM 2254 C CA . LEU A 1 284 ? 4.461 -15.011 -1.236 1.00 43.66 284 LEU A CA 1
ATOM 2255 C C . LEU A 1 284 ? 4.324 -15.716 -2.589 1.00 43.66 284 LEU A C 1
ATOM 2257 O O . LEU A 1 284 ? 5.110 -15.507 -3.512 1.00 43.66 284 LEU A O 1
ATOM 2261 N N . CYS A 1 285 ? 3.274 -16.513 -2.728 1.00 38.50 285 CYS A N 1
ATOM 2262 C CA . CYS A 1 285 ? 2.660 -16.682 -4.032 1.00 38.50 285 CYS A CA 1
ATOM 2263 C C . CYS A 1 285 ? 1.410 -15.813 -4.020 1.00 38.50 285 CYS A C 1
ATOM 2265 O O . CYS A 1 285 ? 0.558 -15.928 -3.140 1.00 38.50 285 CYS A O 1
ATOM 2267 N N . ILE A 1 286 ? 1.318 -14.896 -4.959 1.00 45.09 286 ILE A N 1
ATOM 2268 C CA . ILE A 1 286 ? 0.107 -14.150 -5.207 1.00 45.09 286 ILE A CA 1
ATOM 2269 C C . ILE A 1 286 ? -0.498 -14.810 -6.435 1.00 45.09 286 ILE A C 1
ATOM 2271 O O . ILE A 1 286 ? -0.127 -14.531 -7.570 1.00 45.09 286 ILE A O 1
ATOM 2275 N N . ALA A 1 287 ? -1.467 -15.698 -6.220 1.00 34.78 287 ALA A N 1
ATOM 2276 C CA . ALA A 1 287 ? -2.316 -16.133 -7.318 1.00 34.78 287 ALA A CA 1
ATOM 2277 C C . ALA A 1 287 ? -3.155 -14.923 -7.757 1.00 34.78 287 ALA A C 1
ATOM 2279 O O . ALA A 1 287 ? -4.156 -14.573 -7.126 1.00 34.78 287 ALA A O 1
ATOM 2280 N N . MET A 1 288 ? -2.674 -14.238 -8.791 1.00 44.06 288 MET A N 1
ATOM 2281 C CA . MET A 1 288 ? -3.264 -13.028 -9.336 1.00 44.06 288 MET A CA 1
ATOM 2282 C C . MET A 1 288 ? -3.877 -13.335 -10.698 1.00 44.06 288 MET A C 1
ATOM 2284 O O . MET A 1 288 ? -3.174 -13.609 -11.671 1.00 44.06 288 MET A O 1
ATOM 2288 N N . TYR A 1 289 ? -5.201 -13.243 -10.779 1.00 35.06 289 TYR A N 1
ATOM 2289 C CA . TYR A 1 289 ? -5.885 -13.037 -12.051 1.00 35.06 289 TYR A CA 1
ATOM 2290 C C . TYR A 1 289 ? -5.765 -11.545 -12.388 1.00 35.06 289 TYR A C 1
ATOM 2292 O O . TYR A 1 289 ? -6.629 -10.750 -12.028 1.00 35.06 289 TYR A O 1
ATOM 2300 N N . ILE A 1 290 ? -4.663 -11.135 -13.027 1.00 40.22 290 ILE A N 1
ATOM 2301 C CA . ILE A 1 290 ? -4.637 -9.833 -13.706 1.00 40.22 290 ILE A CA 1
ATOM 2302 C C . ILE A 1 290 ? -5.246 -10.047 -15.085 1.00 40.22 290 ILE A C 1
ATOM 2304 O O . ILE A 1 290 ? -4.765 -10.870 -15.862 1.00 40.22 290 ILE A O 1
ATOM 2308 N N . GLU A 1 291 ? -6.307 -9.314 -15.404 1.00 31.86 291 GLU A N 1
ATOM 2309 C CA . GLU A 1 291 ? -6.721 -9.187 -16.796 1.00 31.86 291 GLU A CA 1
ATOM 2310 C C . GLU A 1 291 ? -5.574 -8.558 -17.590 1.00 31.86 291 GLU A C 1
ATOM 2312 O O . GLU A 1 291 ? -5.004 -7.537 -17.201 1.00 31.86 291 GLU A O 1
ATOM 2317 N N . TYR A 1 292 ? -5.201 -9.235 -18.674 1.00 32.38 292 TYR A N 1
ATOM 2318 C CA . TYR A 1 292 ? -4.081 -8.884 -19.531 1.00 32.38 292 TYR A CA 1
ATOM 2319 C C . TYR A 1 292 ? -4.039 -7.384 -19.844 1.00 32.38 292 TYR A C 1
ATOM 2321 O O . TYR A 1 292 ? -5.041 -6.778 -20.224 1.00 32.38 292 TYR A O 1
ATOM 2329 N N . TRP A 1 293 ? -2.829 -6.824 -19.770 1.00 34.09 293 TRP A N 1
ATOM 2330 C CA . TRP A 1 293 ? -2.457 -5.652 -20.551 1.00 34.09 293 TRP A CA 1
ATOM 2331 C C . TRP A 1 293 ? -2.754 -5.952 -22.023 1.00 34.09 293 TRP A C 1
ATOM 2333 O O . TRP A 1 293 ? -1.954 -6.599 -22.695 1.00 34.09 293 TRP A O 1
ATOM 2343 N N . ASN A 1 294 ? -3.898 -5.498 -22.518 1.00 27.31 294 ASN A N 1
ATOM 2344 C CA . ASN A 1 294 ? -4.032 -5.162 -23.922 1.00 27.31 294 ASN A CA 1
ATOM 2345 C C . ASN A 1 294 ? -3.853 -3.649 -24.013 1.00 27.31 294 ASN A C 1
ATOM 2347 O O . ASN A 1 294 ? -4.501 -2.903 -23.277 1.00 27.31 294 ASN A O 1
ATOM 2351 N N . LEU A 1 295 ? -2.887 -3.262 -24.846 1.00 34.34 295 LEU A N 1
ATOM 2352 C CA . LEU A 1 295 ? -2.593 -1.890 -25.251 1.00 34.34 295 LEU A CA 1
ATOM 2353 C C . LEU A 1 295 ? -3.870 -1.120 -25.610 1.00 34.34 295 LEU A C 1
ATOM 2355 O O . LEU A 1 295 ? -4.721 -1.708 -26.318 1.00 34.34 295 LEU A O 1
#

Organism: NCBI:txid53326